Protein AF-A0A5N6MZT1-F1 (afdb_monomer)

Nearest PDB structures (foldseek):
  3zs3-assembly1_A  TM=9.638E-01  e=5.849E-13  Malus domestica
  2ahn-assembly1_A  TM=9.649E-01  e=7.660E-13  Prunus avium
  1zs3-assembly1_H  TM=3.643E-01  e=4.498E+00  Lactococcus lactis
  8oud-assembly1_C  TM=2.237E-01  e=3.826E+00  Homo sapiens
  8qrp-assembly1_B  TM=1.470E-01  e=4.748E+00  Homo sapiens

pLDDT: mean 81.67, std 19.43, range [22.7, 96.94]

InterPro domains:
  IPR001938 Thaumatin family [PF00314] (148-289)
  IPR001938 Thaumatin family [PR00347] (172-188)
  IPR001938 Thaumatin family [PR00347] (280-289)
  IPR001938 Thaumatin family [PS51367] (136-289)
  IPR001938 Thaumatin family [SM00205] (111-290)
  IPR008564 Golgi apparatus membrane protein TVP23-like [PTHR13019] (9-160)
  IPR037176 Osmotin/thaumatin-like superfamily [G3DSA:2.60.110.10] (128-289)
  IPR037176 Osmotin/thaumatin-like superfamily [SSF49870] (138-290)

Mean predicted aligned error: 12.74 Å

Organism: NCBI:txid192012

Foldseek 3Di:
DDPPDPPQAADDDVVLLVVLLVLLCVLVVLLVVCVVPPPDLVVSQVVSLVSLVVSLCCLQPPLCCQLQQKHWDWDQDPVRDTDIDIGGDDPVVNVSHDPVSNVSSLVSLVVSLVVLVVQLVVCVVVVPVSSNVSSVSSNVSSVVSVVNSVVNVCVNQDPPDWDWDWDDDQKIKIFIACQRWYQFWKKKAWDPWDDQRDIHTQLFDCQVVAPPQQFDDDPRGGRTGGFPCRRVVDCQSQCDDVSVDLVNNDDDPQLVSVCVRGVQHHSHDNPDDSTMDITGQTKMWMWTNPDPPDTPIDTGHPVVVVVVVVVVVVVVVVVVVVPPDDDDDDD

Radius of gyration: 24.78 Å; Cα contacts (8 Å, |Δi|>4): 507; chains: 1; bounding box: 63×48×67 Å

Structure (mmCIF, N/CA/C/O backbone):
data_AF-A0A5N6MZT1-F1
#
_entry.id   AF-A0A5N6MZT1-F1
#
loop_
_atom_site.group_PDB
_atom_site.id
_atom_site.type_symbol
_atom_site.label_atom_id
_atom_site.label_alt_id
_atom_site.label_comp_id
_atom_site.label_asym_id
_atom_site.label_entity_id
_atom_site.label_seq_id
_atom_site.pdbx_PDB_ins_code
_atom_site.Cartn_x
_atom_site.Cartn_y
_atom_site.Cartn_z
_atom_site.occupancy
_atom_site.B_iso_or_equiv
_atom_site.auth_seq_id
_atom_site.auth_comp_id
_atom_site.auth_asym_id
_atom_site.auth_atom_id
_atom_site.pdbx_PDB_model_num
ATOM 1 N N . MET A 1 1 ? 27.353 -21.883 -6.205 1.00 33.59 1 MET A N 1
ATOM 2 C CA . MET A 1 1 ? 26.658 -21.405 -4.996 1.00 33.59 1 MET A CA 1
ATOM 3 C C . MET A 1 1 ? 25.262 -21.059 -5.451 1.00 33.59 1 MET A C 1
ATOM 5 O O . MET A 1 1 ? 25.086 -20.042 -6.106 1.00 33.59 1 MET A O 1
ATOM 9 N N . ASP A 1 2 ? 24.332 -21.983 -5.244 1.00 30.28 2 ASP A N 1
ATOM 10 C CA . ASP A 1 2 ? 22.932 -21.812 -5.617 1.00 30.28 2 ASP A CA 1
ATOM 11 C C . ASP A 1 2 ? 22.321 -20.706 -4.750 1.00 30.28 2 ASP A C 1
ATOM 13 O O . ASP A 1 2 ? 22.125 -20.888 -3.552 1.00 30.28 2 ASP A O 1
ATOM 17 N N . LEU A 1 3 ? 22.061 -19.543 -5.349 1.00 37.66 3 LEU A N 1
ATOM 18 C CA . LEU A 1 3 ? 21.332 -18.427 -4.735 1.00 37.66 3 LEU A CA 1
ATOM 19 C C . LEU A 1 3 ? 19.835 -18.538 -5.056 1.00 37.66 3 LEU A C 1
ATOM 21 O O . LEU A 1 3 ? 19.206 -17.569 -5.465 1.00 37.66 3 LEU A O 1
ATOM 25 N N . ASN A 1 4 ? 19.257 -19.729 -4.890 1.00 35.66 4 ASN A N 1
ATOM 26 C CA . ASN A 1 4 ? 17.806 -19.828 -4.777 1.00 35.66 4 ASN A CA 1
ATOM 27 C C . ASN A 1 4 ? 17.450 -19.444 -3.335 1.00 35.66 4 ASN A C 1
ATOM 29 O O . ASN A 1 4 ? 17.854 -20.169 -2.419 1.00 35.66 4 ASN A O 1
ATOM 33 N N . PRO A 1 5 ? 16.737 -18.327 -3.090 1.00 36.31 5 PRO A N 1
ATOM 34 C CA . PRO A 1 5 ? 16.224 -18.053 -1.759 1.00 36.31 5 PRO A CA 1
ATOM 35 C C . PRO A 1 5 ? 15.311 -19.221 -1.346 1.00 36.31 5 PRO A C 1
ATOM 37 O O . PRO A 1 5 ? 14.533 -19.712 -2.172 1.00 36.31 5 PRO A O 1
ATOM 40 N N . PRO A 1 6 ? 15.416 -19.722 -0.103 1.00 36.59 6 PRO A N 1
ATOM 41 C CA . PRO A 1 6 ? 14.531 -20.774 0.377 1.00 36.59 6 PRO A CA 1
ATOM 42 C C . PRO A 1 6 ? 13.066 -20.314 0.262 1.00 36.59 6 PRO A C 1
ATOM 44 O O . PRO A 1 6 ? 12.806 -19.111 0.356 1.00 36.59 6 PRO A O 1
ATOM 47 N N . PRO A 1 7 ? 12.102 -21.236 0.060 1.00 46.47 7 PRO A N 1
ATOM 48 C CA . PRO A 1 7 ? 10.683 -20.893 0.045 1.00 46.47 7 PRO A CA 1
ATOM 49 C C . PRO A 1 7 ? 10.357 -20.125 1.327 1.00 46.47 7 PRO A C 1
ATOM 51 O O . PRO A 1 7 ? 10.503 -20.665 2.421 1.00 46.47 7 PRO A O 1
ATOM 54 N N . GLY A 1 8 ? 10.009 -18.844 1.172 1.00 51.16 8 GLY A N 1
ATOM 55 C CA . GLY A 1 8 ? 9.898 -17.901 2.278 1.00 51.16 8 GLY A CA 1
ATOM 56 C C . GLY A 1 8 ? 8.952 -18.422 3.351 1.00 51.16 8 GLY A C 1
ATOM 57 O O . GLY A 1 8 ? 7.757 -18.599 3.103 1.00 51.16 8 GLY A O 1
ATOM 58 N N . GLU A 1 9 ? 9.485 -18.684 4.543 1.00 52.78 9 GLU A N 1
ATOM 59 C CA . GLU A 1 9 ? 8.661 -18.922 5.720 1.00 52.78 9 GLU A CA 1
ATOM 60 C C . GLU A 1 9 ? 7.783 -17.687 5.950 1.00 52.78 9 GLU A C 1
ATOM 62 O O . GLU A 1 9 ? 8.272 -16.560 6.015 1.00 52.78 9 GLU A O 1
ATOM 67 N N . ASN A 1 10 ? 6.467 -17.894 6.037 1.00 62.41 10 ASN A N 1
ATOM 68 C CA . ASN A 1 10 ? 5.534 -16.821 6.363 1.00 62.41 10 ASN A CA 1
ATOM 69 C C . ASN A 1 10 ? 5.845 -16.330 7.783 1.00 62.41 10 ASN A C 1
ATOM 71 O O . ASN A 1 10 ? 5.639 -17.077 8.743 1.00 62.41 10 ASN A O 1
ATOM 75 N N . TYR A 1 11 ? 6.305 -15.087 7.930 1.00 66.56 11 TYR A N 1
ATOM 76 C CA . TYR A 1 11 ? 6.553 -14.495 9.245 1.00 66.56 11 TYR A CA 1
ATOM 77 C C . TYR A 1 11 ? 5.222 -14.342 9.992 1.00 66.56 11 TYR A C 1
ATOM 79 O O . TYR A 1 11 ? 4.360 -13.560 9.586 1.00 66.56 11 TYR A O 1
ATOM 87 N N . ALA A 1 12 ? 5.039 -15.118 11.062 1.00 80.00 12 ALA A N 1
ATOM 88 C CA . ALA A 1 12 ? 3.857 -15.063 11.916 1.00 80.00 12 ALA A CA 1
ATOM 89 C C . ALA A 1 12 ? 4.143 -14.243 13.179 1.00 80.00 12 ALA A C 1
ATOM 91 O O . ALA A 1 12 ? 5.158 -14.451 13.845 1.00 80.00 12 ALA A O 1
ATOM 92 N N . ASN A 1 13 ? 3.214 -13.361 13.550 1.00 85.12 13 ASN A N 1
ATOM 93 C CA . ASN A 1 13 ? 3.359 -12.438 14.677 1.00 85.12 13 ASN A CA 1
ATOM 94 C C . ASN A 1 13 ? 2.296 -12.689 15.766 1.00 85.12 13 ASN A C 1
ATOM 96 O O . ASN A 1 13 ? 1.454 -11.825 16.034 1.00 85.12 13 ASN A O 1
ATOM 100 N N . PRO A 1 14 ? 2.317 -13.852 16.451 1.00 89.88 14 PRO A N 1
ATOM 101 C CA . PRO A 1 14 ? 1.260 -14.242 17.387 1.00 89.88 14 PRO A CA 1
ATOM 102 C C . PRO A 1 14 ? 1.131 -13.292 18.585 1.00 89.88 14 PRO A C 1
ATOM 104 O O . PRO A 1 14 ? 0.021 -13.056 19.059 1.00 89.88 14 PRO A O 1
ATOM 107 N N . ARG A 1 15 ? 2.245 -12.705 19.049 1.00 89.44 15 ARG A N 1
ATOM 108 C CA . ARG A 1 15 ? 2.247 -11.719 20.144 1.00 89.44 15 ARG A CA 1
ATOM 109 C C . ARG A 1 15 ? 1.460 -10.467 19.761 1.00 89.44 15 ARG A C 1
ATOM 111 O O . ARG A 1 15 ? 0.597 -10.024 20.510 1.00 89.44 15 ARG A O 1
ATOM 118 N N . ILE A 1 16 ? 1.706 -9.942 18.562 1.00 91.62 16 ILE A N 1
ATOM 119 C CA . ILE A 1 16 ? 1.027 -8.742 18.067 1.00 91.62 16 ILE A CA 1
ATOM 120 C C . ILE A 1 16 ? -0.450 -9.029 17.798 1.00 91.62 16 ILE A C 1
ATOM 122 O O . ILE A 1 16 ? -1.293 -8.217 18.168 1.00 91.62 16 ILE A O 1
ATOM 126 N N . CYS A 1 17 ? -0.783 -10.196 17.238 1.00 91.69 17 CYS A N 1
ATOM 127 C CA . CYS A 1 17 ? -2.172 -10.636 17.087 1.00 91.69 17 CYS A CA 1
ATOM 128 C C . CYS A 1 17 ? -2.908 -10.680 18.435 1.00 91.69 17 CYS A C 1
ATOM 130 O O . CYS A 1 17 ? -4.037 -10.199 18.535 1.00 91.69 17 CYS A O 1
ATOM 132 N N . PHE A 1 18 ? -2.266 -11.210 19.480 1.00 93.44 18 PHE A N 1
ATOM 133 C CA . PHE A 1 18 ? -2.840 -11.248 20.823 1.00 93.44 18 PHE A CA 1
ATOM 134 C C . PHE A 1 18 ? -3.110 -9.841 21.368 1.00 93.44 18 PHE A C 1
ATOM 136 O O . PHE A 1 18 ? -4.245 -9.549 21.742 1.00 93.44 18 PHE A O 1
ATOM 143 N N . PHE A 1 19 ? -2.116 -8.947 21.353 1.00 92.38 19 PHE A N 1
ATOM 144 C CA . PHE A 1 19 ? -2.294 -7.575 21.839 1.00 92.38 19 PHE A CA 1
ATOM 145 C C . PHE A 1 19 ? -3.328 -6.792 21.021 1.00 92.38 19 PHE A C 1
ATOM 147 O O . PHE A 1 19 ? -4.151 -6.083 21.596 1.00 92.38 19 PHE A O 1
ATOM 154 N N . HIS A 1 20 ? -3.355 -6.978 19.698 1.00 94.19 20 HIS A N 1
ATOM 155 C CA . HIS A 1 20 ? -4.339 -6.359 18.810 1.00 94.19 20 HIS A CA 1
ATOM 156 C C . HIS A 1 20 ? -5.784 -6.685 19.215 1.00 94.19 20 HIS A C 1
ATOM 158 O O . HIS A 1 20 ? -6.651 -5.812 19.199 1.00 94.19 20 HIS A O 1
ATOM 164 N N . VAL A 1 21 ? -6.045 -7.937 19.597 1.00 96.19 21 VAL A N 1
ATOM 165 C CA . VAL A 1 21 ? -7.362 -8.365 20.084 1.00 96.19 21 VAL A CA 1
ATOM 166 C C . VAL A 1 21 ? -7.583 -7.919 21.530 1.00 96.19 21 VAL A C 1
ATOM 168 O O . VAL A 1 21 ? -8.681 -7.475 21.864 1.00 96.19 21 VAL A O 1
ATOM 171 N N . LEU A 1 22 ? -6.553 -7.990 22.379 1.00 95.38 22 LEU A N 1
ATOM 172 C CA . LEU A 1 22 ? -6.631 -7.650 23.800 1.00 95.38 22 LEU A CA 1
ATOM 173 C C . LEU A 1 22 ? -7.062 -6.200 24.030 1.00 95.38 22 LEU A C 1
ATOM 175 O O . LEU A 1 22 ? -7.962 -5.970 24.831 1.00 95.38 22 LEU A O 1
ATOM 179 N N . PHE A 1 23 ? -6.469 -5.227 23.331 1.00 93.69 23 PHE A N 1
ATOM 180 C CA . PHE A 1 23 ? -6.819 -3.813 23.525 1.00 93.69 23 PHE A CA 1
ATOM 181 C C . PHE A 1 23 ? -8.284 -3.524 23.167 1.00 93.69 23 PHE A C 1
ATOM 183 O O . PHE A 1 23 ? -8.981 -2.815 23.895 1.00 93.69 23 PHE A O 1
ATOM 190 N N . LYS A 1 24 ? -8.796 -4.161 22.109 1.00 94.81 24 LYS A N 1
ATOM 191 C CA . LYS A 1 24 ? -10.201 -4.050 21.682 1.00 94.81 24 LYS A CA 1
ATOM 192 C C . LYS A 1 24 ? -11.148 -4.720 22.659 1.00 94.81 24 LYS A C 1
ATOM 194 O O . LYS A 1 24 ? -12.146 -4.129 23.069 1.00 94.81 24 LYS A O 1
ATOM 199 N N . ALA A 1 25 ? -10.825 -5.955 23.035 1.00 95.31 25 ALA A N 1
ATOM 200 C CA . ALA A 1 25 ? -11.593 -6.713 24.006 1.00 95.31 25 ALA A CA 1
ATOM 201 C C . ALA A 1 25 ? -11.617 -5.996 25.361 1.00 95.31 25 ALA A C 1
ATOM 203 O O . ALA A 1 25 ? -12.666 -5.950 25.987 1.00 95.31 25 ALA A O 1
ATOM 204 N N . GLY A 1 26 ? -10.507 -5.381 25.777 1.00 95.31 26 GLY A N 1
ATOM 205 C CA . GLY A 1 26 ? -10.398 -4.609 27.013 1.00 95.31 26 GLY A CA 1
ATOM 206 C C . GLY A 1 26 ? -11.325 -3.395 27.040 1.00 95.31 26 GLY A C 1
ATOM 207 O O . GLY A 1 26 ? -12.075 -3.231 28.000 1.00 95.31 26 GLY A O 1
ATOM 208 N N . ALA A 1 27 ? -11.344 -2.588 25.973 1.00 95.25 27 ALA A N 1
ATOM 209 C CA . ALA A 1 27 ? -12.253 -1.443 25.869 1.00 95.25 27 ALA A CA 1
ATOM 210 C C . ALA A 1 27 ? -13.733 -1.872 25.900 1.00 95.25 27 ALA A C 1
ATOM 212 O O . ALA A 1 27 ? -14.536 -1.296 26.637 1.00 95.25 27 ALA A O 1
ATOM 213 N N . LEU A 1 28 ? -14.089 -2.923 25.152 1.00 95.19 28 LEU A N 1
ATOM 214 C CA . LEU A 1 28 ? -15.454 -3.460 25.114 1.00 95.19 28 LEU A CA 1
ATOM 215 C C . LEU A 1 28 ? -15.871 -4.086 26.450 1.00 95.19 28 LEU A C 1
ATOM 217 O O . LEU A 1 28 ? -16.968 -3.826 26.940 1.00 95.19 28 LEU A O 1
ATOM 221 N N . ALA A 1 29 ? -15.000 -4.894 27.053 1.00 94.62 29 ALA A N 1
ATOM 222 C CA . ALA A 1 29 ? -15.258 -5.536 28.334 1.00 94.62 29 ALA A CA 1
ATOM 223 C C . ALA A 1 29 ? -15.429 -4.495 29.440 1.00 94.62 29 ALA A C 1
ATOM 225 O O . ALA A 1 29 ? -16.366 -4.607 30.224 1.00 94.62 29 ALA A O 1
ATOM 226 N N . PHE A 1 30 ? -14.590 -3.455 29.474 1.00 94.75 30 PHE A N 1
ATOM 227 C CA . PHE A 1 30 ? -14.749 -2.368 30.432 1.00 94.75 30 PHE A CA 1
ATOM 228 C C . PHE A 1 30 ? -16.088 -1.647 30.245 1.00 94.75 30 PHE A C 1
ATOM 230 O O . PHE A 1 30 ? -16.806 -1.453 31.222 1.00 94.75 30 PHE A O 1
ATOM 237 N N . TYR A 1 31 ? -16.482 -1.319 29.012 1.00 93.06 31 TYR A N 1
ATOM 238 C CA . TYR A 1 31 ? -17.777 -0.686 28.740 1.00 93.06 31 TYR A CA 1
ATOM 239 C C . TYR A 1 31 ? -18.965 -1.541 29.222 1.00 93.06 31 TYR A C 1
ATOM 241 O O . TYR A 1 31 ? -19.870 -1.033 29.878 1.00 93.06 31 TYR A O 1
ATOM 249 N N . ILE A 1 32 ? -18.938 -2.854 28.967 1.00 92.00 32 ILE A N 1
ATOM 250 C CA . ILE A 1 32 ? -20.015 -3.778 29.360 1.00 92.00 32 ILE A CA 1
ATOM 251 C C . ILE A 1 32 ? -20.044 -4.002 30.876 1.00 92.00 32 ILE A C 1
ATOM 253 O O . ILE A 1 32 ? -21.106 -3.944 31.492 1.00 92.00 32 ILE A O 1
ATOM 257 N N . LEU A 1 33 ? -18.889 -4.283 31.485 1.00 91.31 33 LEU A N 1
ATOM 258 C CA . LEU A 1 33 ? -18.795 -4.586 32.913 1.00 91.31 33 LEU A CA 1
ATOM 259 C C . LEU A 1 33 ? -19.032 -3.340 33.759 1.00 91.31 33 LEU A C 1
ATOM 261 O O . LEU A 1 33 ? -19.627 -3.434 34.828 1.00 91.31 33 LEU A O 1
ATOM 265 N N . SER A 1 34 ? -18.610 -2.166 33.293 1.00 87.00 34 SER A N 1
ATOM 266 C CA . SER A 1 34 ? -18.782 -0.938 34.064 1.00 87.00 34 SER A CA 1
ATOM 267 C C . SER A 1 34 ? -20.249 -0.566 34.266 1.00 87.00 34 SER A C 1
ATOM 269 O O . SER A 1 34 ? -20.586 -0.080 35.341 1.00 87.00 34 SER A O 1
ATOM 271 N N . ALA A 1 35 ? -21.131 -0.933 33.330 1.00 76.56 35 ALA A N 1
ATOM 272 C CA . ALA A 1 35 ? -22.580 -0.813 33.489 1.00 76.56 35 ALA A CA 1
ATOM 273 C C . ALA A 1 35 ? -23.166 -1.667 34.637 1.00 76.56 35 ALA A C 1
ATOM 275 O O . ALA A 1 35 ? -24.319 -1.4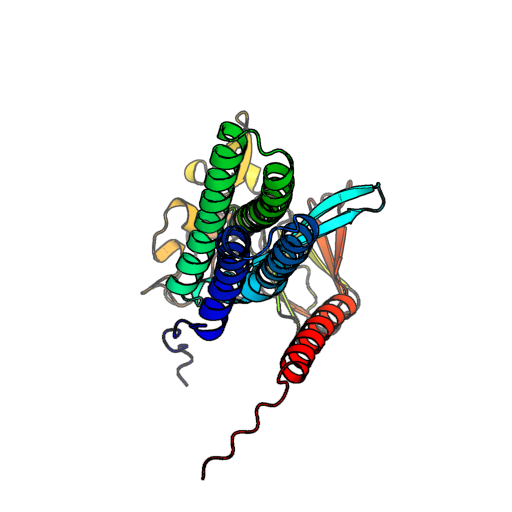66 35.009 1.00 76.56 35 ALA A O 1
ATOM 276 N N . LEU A 1 36 ? -22.406 -2.627 35.183 1.00 81.25 36 LEU A N 1
ATOM 277 C CA . LEU A 1 36 ? -22.817 -3.477 36.308 1.00 81.25 36 LEU A CA 1
ATOM 278 C C . LEU A 1 36 ? -22.245 -3.025 37.659 1.00 81.25 36 LEU A C 1
ATOM 280 O O . LEU A 1 36 ? -22.806 -3.382 38.692 1.00 81.25 36 LEU A O 1
ATOM 284 N N . PHE A 1 37 ? -21.123 -2.296 37.665 1.00 85.00 37 PHE A N 1
ATOM 285 C CA . PHE A 1 37 ? -20.344 -2.026 38.884 1.00 85.00 37 PHE A CA 1
ATOM 286 C C . PHE A 1 37 ? -20.150 -0.541 39.206 1.00 85.00 37 PHE A C 1
ATOM 288 O O . PHE A 1 37 ? -19.832 -0.219 40.350 1.00 85.00 37 PHE A O 1
ATOM 295 N N . PHE A 1 38 ? -20.300 0.360 38.232 1.00 82.38 38 PHE A N 1
ATOM 296 C CA . PHE A 1 38 ? -20.071 1.790 38.425 1.00 82.38 38 PHE A CA 1
ATOM 297 C C . PHE A 1 38 ? -21.321 2.595 38.070 1.00 82.38 38 PHE A C 1
ATOM 299 O O . PHE A 1 38 ? -21.789 2.558 36.938 1.00 82.38 38 PHE A O 1
ATOM 306 N N . ASP A 1 39 ? -21.798 3.408 39.013 1.00 79.06 39 ASP A N 1
ATOM 307 C CA . ASP A 1 39 ? -22.915 4.337 38.777 1.00 79.06 39 ASP A CA 1
ATOM 308 C C . ASP A 1 39 ? -22.446 5.686 38.195 1.00 79.06 39 ASP A C 1
ATOM 310 O O . ASP A 1 39 ? -23.231 6.482 37.677 1.00 79.06 39 ASP A O 1
ATOM 314 N N . SER A 1 40 ? -21.140 5.960 38.266 1.00 89.19 40 SER A N 1
ATOM 315 C CA . SER A 1 40 ? -20.545 7.226 37.834 1.00 89.19 40 SER A CA 1
ATOM 316 C C . SER A 1 40 ? -20.263 7.238 36.332 1.00 89.19 40 SER A C 1
ATOM 318 O O . SER A 1 40 ? -19.206 6.780 35.890 1.00 89.19 40 SER A O 1
ATOM 320 N N . PHE A 1 41 ? -21.149 7.869 35.555 1.00 88.81 41 PHE A N 1
ATOM 321 C CA . PHE A 1 41 ? -20.983 8.049 34.104 1.00 88.81 41 PHE A CA 1
ATOM 322 C C . PHE A 1 41 ? -19.615 8.632 33.713 1.00 88.81 41 PHE A C 1
ATOM 324 O O . PHE A 1 41 ? -19.003 8.178 32.751 1.00 88.81 41 PHE A O 1
ATOM 331 N N . VAL A 1 42 ? -19.093 9.592 34.485 1.00 90.69 42 VAL A N 1
ATOM 332 C CA . VAL A 1 42 ? -17.795 10.230 34.202 1.00 90.69 42 VAL A CA 1
ATOM 333 C C . VAL A 1 42 ? -16.651 9.210 34.179 1.00 90.69 42 VAL A C 1
ATOM 335 O O . VAL A 1 42 ? -15.789 9.282 33.307 1.00 90.69 42 VAL A O 1
ATOM 338 N N . ILE A 1 43 ? -16.658 8.229 35.088 1.00 90.56 43 ILE A N 1
ATOM 339 C CA . ILE A 1 43 ? -15.625 7.183 35.142 1.00 90.56 43 ILE A CA 1
ATOM 340 C C . ILE A 1 43 ? -15.750 6.268 33.921 1.00 90.56 43 ILE A C 1
ATOM 342 O O . ILE A 1 43 ? -14.747 5.982 33.266 1.00 90.56 43 ILE A O 1
ATOM 346 N N . ILE A 1 44 ? -16.980 5.864 33.584 1.00 91.69 44 ILE A N 1
ATOM 347 C CA . ILE A 1 44 ? -17.266 5.035 32.406 1.00 91.69 44 ILE A CA 1
ATOM 348 C C . ILE A 1 44 ? -16.765 5.737 31.143 1.00 91.69 44 ILE A C 1
ATOM 350 O O . ILE A 1 44 ? -16.035 5.137 30.354 1.00 91.69 44 ILE A O 1
ATOM 354 N N . PHE A 1 45 ? -17.107 7.016 30.977 1.00 92.56 45 PHE A N 1
ATOM 355 C CA . PHE A 1 45 ? -16.703 7.824 29.834 1.00 92.56 45 PHE A CA 1
ATOM 356 C C . PHE A 1 45 ? -15.179 7.940 29.728 1.00 92.56 45 PHE A C 1
ATOM 358 O O . PHE A 1 45 ? -14.609 7.539 28.713 1.00 92.56 45 PHE A O 1
ATOM 365 N N . VAL A 1 46 ? -14.508 8.432 30.775 1.00 93.88 46 VAL A N 1
ATOM 366 C CA . VAL A 1 46 ? -13.061 8.693 30.743 1.00 93.88 46 VAL A CA 1
ATOM 367 C C . VAL A 1 46 ? -12.279 7.412 30.464 1.00 93.88 46 VAL A C 1
ATOM 369 O O . VAL A 1 46 ? -11.443 7.389 29.564 1.00 93.88 46 VAL A O 1
ATOM 372 N N . VAL A 1 47 ? -12.565 6.328 31.187 1.00 94.56 47 VAL A N 1
ATOM 373 C CA . VAL A 1 47 ? -11.787 5.091 31.053 1.00 94.56 47 VAL A CA 1
ATOM 374 C C . VAL A 1 47 ? -12.070 4.394 29.719 1.00 94.56 47 VAL A C 1
ATOM 376 O O . VAL A 1 47 ? -11.128 3.958 29.059 1.00 94.56 47 VAL A O 1
ATOM 379 N N . THR A 1 48 ? -13.326 4.347 29.259 1.00 95.25 48 THR A N 1
ATOM 380 C CA . THR A 1 48 ? -13.658 3.729 27.958 1.00 95.25 48 THR A CA 1
ATOM 381 C C . THR A 1 48 ? -13.012 4.484 26.797 1.00 95.25 48 THR A C 1
ATOM 383 O O . THR A 1 48 ? -12.463 3.862 25.883 1.00 95.25 48 THR A O 1
ATOM 386 N N . VAL A 1 49 ? -13.034 5.821 26.832 1.00 94.94 49 VAL A N 1
ATOM 387 C CA . VAL A 1 49 ? -12.402 6.653 25.799 1.00 94.94 49 VAL A CA 1
ATOM 388 C C . VAL A 1 49 ? -10.884 6.495 25.825 1.00 94.94 49 VAL A C 1
ATOM 390 O O . VAL A 1 49 ? -10.286 6.346 24.763 1.00 94.94 49 VAL A O 1
ATOM 393 N N . LEU A 1 50 ? -10.257 6.457 27.005 1.00 96.00 50 LEU A N 1
ATOM 394 C CA . LEU A 1 50 ? -8.814 6.226 27.126 1.00 96.00 50 LEU A CA 1
ATOM 395 C C . LEU A 1 50 ? -8.404 4.856 26.572 1.00 96.00 50 LEU A C 1
ATOM 397 O O . LEU A 1 50 ? -7.477 4.781 25.769 1.00 96.00 50 LEU A O 1
ATOM 401 N N . LEU A 1 51 ? -9.117 3.784 26.930 1.00 96.94 51 LEU A N 1
ATOM 402 C CA . LEU A 1 51 ? -8.854 2.444 26.393 1.00 96.94 51 LEU A CA 1
ATOM 403 C C . LEU A 1 51 ? -9.043 2.393 24.870 1.00 96.94 51 LEU A C 1
ATOM 405 O O . LEU A 1 51 ? -8.239 1.785 24.166 1.00 96.94 51 LEU A O 1
ATOM 409 N N . SER A 1 52 ? -10.061 3.081 24.348 1.00 95.94 52 SER A N 1
ATOM 410 C CA . SER A 1 52 ? -10.311 3.163 22.903 1.00 95.94 52 SER A CA 1
ATOM 411 C C . SER A 1 52 ? -9.260 3.999 22.168 1.00 95.94 52 SER A C 1
ATOM 413 O O . SER A 1 52 ? -8.912 3.686 21.032 1.00 95.94 52 SER A O 1
ATOM 415 N N . ALA A 1 53 ? -8.721 5.044 22.799 1.00 94.88 53 ALA A N 1
ATOM 416 C CA . ALA A 1 53 ? -7.625 5.839 22.251 1.00 94.88 53 ALA A CA 1
ATOM 417 C C . ALA A 1 53 ? -6.309 5.044 22.212 1.00 94.88 53 ALA A C 1
ATOM 419 O O . ALA A 1 53 ? -5.575 5.125 21.226 1.00 94.88 53 ALA A O 1
ATOM 420 N N . LEU A 1 54 ? -6.036 4.235 23.242 1.00 95.12 54 LEU A N 1
ATOM 421 C CA . LEU A 1 54 ? -4.905 3.303 23.255 1.00 95.12 54 LEU A CA 1
ATOM 422 C C . LEU A 1 54 ? -5.043 2.242 22.158 1.00 95.12 54 LEU A C 1
ATOM 424 O O . LEU A 1 54 ? -4.098 2.038 21.398 1.00 95.12 54 LEU A O 1
ATOM 428 N N . ASP A 1 55 ? -6.224 1.630 22.012 1.00 95.94 55 ASP A N 1
ATOM 429 C CA . ASP A 1 55 ? -6.506 0.719 20.895 1.00 95.94 55 ASP A CA 1
ATOM 430 C C . ASP A 1 55 ? -6.273 1.408 19.544 1.00 95.94 55 ASP A C 1
ATOM 432 O O . ASP A 1 55 ? -5.554 0.891 18.688 1.00 95.94 55 ASP A O 1
ATOM 436 N N . PHE A 1 56 ? -6.826 2.610 19.366 1.00 95.19 56 PHE A N 1
ATOM 437 C CA . PHE A 1 56 ? -6.644 3.389 18.147 1.00 95.19 56 PHE A CA 1
ATOM 438 C C . PHE A 1 56 ? -5.161 3.597 17.823 1.00 95.19 56 PHE A C 1
ATOM 440 O O . PHE A 1 56 ? -4.749 3.383 16.678 1.00 95.19 56 PHE A O 1
ATOM 447 N N 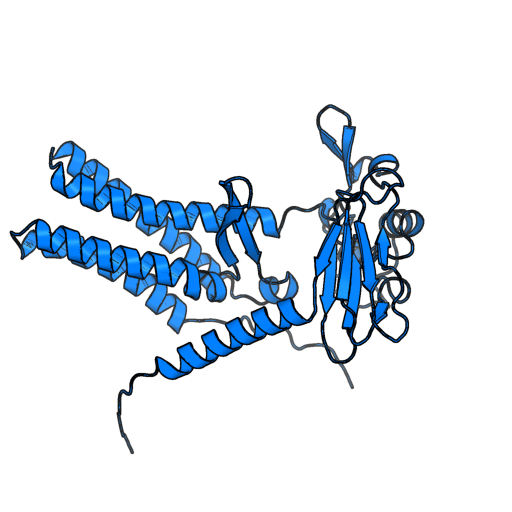. TRP A 1 57 ? -4.362 3.971 18.825 1.00 94.06 57 TRP A N 1
ATOM 448 C CA . TRP A 1 57 ? -2.930 4.205 18.674 1.00 94.06 57 TRP A CA 1
ATOM 449 C C . TRP A 1 57 ? -2.166 2.924 18.329 1.00 94.06 57 TRP A C 1
ATOM 451 O O . TRP A 1 57 ? -1.373 2.937 17.386 1.00 94.06 57 TRP A O 1
ATOM 461 N N . VAL A 1 58 ? -2.427 1.817 19.031 1.00 92.81 58 VAL A N 1
ATOM 462 C CA . VAL A 1 58 ? -1.753 0.526 18.804 1.00 92.81 58 VAL A CA 1
ATOM 463 C C . VAL A 1 58 ? -2.063 0.003 17.406 1.00 92.81 58 VAL A C 1
ATOM 465 O O . VAL A 1 58 ? -1.164 -0.422 16.683 1.00 92.81 58 VAL A O 1
ATOM 468 N N . VAL A 1 59 ? -3.322 0.085 16.976 1.00 95.12 59 VAL A N 1
ATOM 469 C CA . VAL A 1 59 ? -3.730 -0.321 15.628 1.00 95.12 59 VAL A CA 1
ATOM 470 C C . VAL A 1 59 ? -3.012 0.514 14.571 1.00 95.12 59 VAL A C 1
ATOM 472 O O . VAL A 1 59 ? -2.473 -0.047 13.618 1.00 95.12 59 VAL A O 1
ATOM 475 N N . LYS A 1 60 ? -3.000 1.842 14.735 1.00 91.44 60 LYS A N 1
ATOM 476 C CA . LYS A 1 60 ? -2.422 2.771 13.760 1.00 91.44 60 LYS A CA 1
ATOM 477 C C . LYS A 1 60 ? -0.897 2.656 13.666 1.00 91.44 60 LYS A C 1
ATOM 479 O O . LYS A 1 60 ? -0.360 2.741 12.564 1.00 91.44 60 LYS A O 1
ATOM 484 N N . ASN A 1 61 ? -0.207 2.476 14.793 1.00 89.62 61 ASN A N 1
ATOM 485 C CA . ASN A 1 61 ? 1.254 2.578 14.855 1.00 89.62 61 ASN A CA 1
ATOM 486 C C . ASN A 1 61 ? 1.984 1.235 14.925 1.00 89.62 61 ASN A C 1
ATOM 488 O O . ASN A 1 61 ? 3.108 1.161 14.439 1.00 89.62 61 ASN A O 1
ATOM 492 N N . VAL A 1 62 ? 1.357 0.191 15.475 1.00 90.19 62 VAL A N 1
ATOM 493 C CA . VAL A 1 62 ? 1.998 -1.111 15.716 1.00 90.19 62 VAL A CA 1
ATOM 494 C C . VAL A 1 62 ? 1.349 -2.196 14.862 1.00 90.19 62 VAL A C 1
ATOM 496 O O . VAL A 1 62 ? 1.965 -2.705 13.926 1.00 90.19 62 VAL A O 1
ATOM 499 N N . SER A 1 63 ? 0.080 -2.533 15.125 1.00 92.75 63 SER A N 1
ATOM 500 C CA . SER A 1 63 ? -0.570 -3.673 14.463 1.00 92.75 63 SER A CA 1
ATOM 501 C C . SER A 1 63 ? -0.695 -3.484 12.952 1.00 92.75 63 SER A C 1
ATOM 503 O O . SER A 1 63 ? -0.504 -4.443 12.214 1.00 92.75 63 SER A O 1
ATOM 505 N N . GLY A 1 64 ? -0.987 -2.266 12.482 1.00 91.12 64 GLY A N 1
ATOM 506 C CA . GLY A 1 64 ? -1.076 -1.962 11.052 1.00 91.12 64 GLY A CA 1
ATOM 507 C C . GLY A 1 64 ? 0.231 -2.230 10.308 1.00 91.12 64 GLY A C 1
ATOM 508 O O . GLY A 1 64 ? 0.228 -2.875 9.261 1.00 91.12 64 GLY A O 1
ATOM 509 N N . ARG A 1 65 ? 1.363 -1.819 10.889 1.00 89.50 65 ARG A N 1
ATOM 510 C CA . ARG A 1 65 ? 2.683 -2.017 10.279 1.00 89.50 65 ARG A CA 1
ATOM 511 C C . ARG A 1 65 ? 3.083 -3.488 10.252 1.00 89.50 65 ARG A C 1
ATOM 513 O O . ARG A 1 65 ? 3.573 -3.961 9.239 1.00 89.50 65 ARG A O 1
ATOM 520 N N . ILE A 1 66 ? 2.848 -4.214 11.345 1.00 87.25 66 ILE A N 1
ATOM 521 C CA . ILE A 1 66 ? 3.368 -5.580 11.499 1.00 87.25 66 ILE A CA 1
ATOM 522 C C . ILE A 1 66 ? 2.443 -6.634 10.876 1.00 87.25 66 ILE A C 1
ATOM 524 O O . ILE A 1 66 ? 2.922 -7.580 10.259 1.00 87.25 66 ILE A O 1
ATOM 528 N N . LEU A 1 67 ? 1.120 -6.505 11.036 1.00 89.00 67 LEU A N 1
ATOM 529 C CA . LEU A 1 67 ? 0.172 -7.543 10.601 1.00 89.00 67 LEU A CA 1
ATOM 530 C C . LEU A 1 67 ? -0.255 -7.393 9.138 1.00 89.00 67 LEU A C 1
ATOM 532 O O . LEU A 1 67 ? -0.640 -8.380 8.510 1.00 89.00 67 LEU A O 1
ATOM 536 N N . VAL A 1 68 ? -0.241 -6.164 8.610 1.00 89.94 68 VAL A N 1
ATOM 537 C CA . VAL A 1 68 ? -0.672 -5.878 7.233 1.00 89.94 68 VAL A CA 1
ATOM 538 C C . VAL A 1 68 ? 0.305 -5.024 6.430 1.00 89.94 68 VAL A C 1
ATOM 540 O O . VAL A 1 68 ? 0.035 -4.793 5.256 1.00 89.94 68 VAL A O 1
ATOM 543 N N . GLY A 1 69 ? 1.422 -4.572 7.008 1.00 86.88 69 GLY A N 1
ATOM 544 C CA . GLY A 1 69 ? 2.410 -3.782 6.270 1.00 86.88 69 GLY A CA 1
ATOM 545 C C . GLY A 1 69 ? 1.887 -2.418 5.824 1.00 86.88 69 GLY A C 1
ATOM 546 O O . GLY A 1 69 ? 2.353 -1.896 4.819 1.00 86.88 69 GLY A O 1
ATOM 547 N N . LEU A 1 70 ? 0.888 -1.857 6.512 1.00 89.31 70 LEU A N 1
ATOM 548 C CA . LEU A 1 70 ? 0.256 -0.593 6.131 1.00 89.31 70 LEU A CA 1
ATOM 549 C C . LEU A 1 70 ? 0.447 0.451 7.229 1.00 89.31 70 LEU A C 1
ATOM 551 O O . LEU A 1 70 ? 0.326 0.160 8.421 1.00 89.31 70 LEU A O 1
ATOM 555 N N . ARG A 1 71 ? 0.645 1.702 6.827 1.00 90.25 71 ARG A N 1
ATOM 556 C CA . ARG A 1 71 ? 0.656 2.863 7.712 1.00 90.25 71 ARG A CA 1
ATOM 557 C C . ARG A 1 71 ? -0.012 4.037 7.013 1.00 90.25 71 ARG A C 1
ATOM 559 O O . ARG A 1 71 ? 0.133 4.254 5.814 1.00 90.25 71 ARG A O 1
ATOM 566 N N . TRP A 1 72 ? -0.759 4.812 7.786 1.00 90.00 72 TRP A N 1
ATOM 567 C CA . TRP A 1 72 ? -1.409 6.014 7.293 1.00 90.00 72 TRP A CA 1
ATOM 568 C C . TRP A 1 72 ? -1.301 7.137 8.316 1.00 90.00 72 TRP A C 1
ATOM 570 O O . TRP A 1 72 ? -1.308 6.912 9.531 1.00 90.00 72 TRP A O 1
ATOM 580 N N . TRP A 1 73 ? -1.226 8.363 7.822 1.00 89.88 73 TRP A N 1
ATOM 581 C CA . TRP A 1 73 ? -1.337 9.562 8.636 1.00 89.88 73 TRP A CA 1
ATOM 582 C C . TRP A 1 73 ? -1.948 10.696 7.815 1.00 89.88 73 TRP A C 1
ATOM 584 O O . TRP A 1 73 ? -2.211 10.559 6.620 1.00 89.88 73 TRP A O 1
ATOM 594 N N . ASN A 1 74 ? -2.274 11.787 8.494 1.00 84.06 74 ASN A N 1
ATOM 595 C CA . ASN A 1 74 ? -2.836 12.972 7.873 1.00 84.06 74 ASN A CA 1
ATOM 596 C C . ASN A 1 74 ? -1.894 14.133 8.174 1.00 84.06 74 ASN A C 1
ATOM 598 O O . ASN A 1 74 ? -1.540 14.339 9.334 1.00 84.06 74 ASN A O 1
ATOM 602 N N . GLU A 1 75 ? -1.472 14.825 7.126 1.00 85.44 75 GLU A N 1
ATOM 603 C CA . GLU A 1 75 ? -0.662 16.036 7.201 1.00 85.44 75 GLU A CA 1
ATOM 604 C C . GLU A 1 75 ? -1.494 17.196 6.676 1.00 85.44 75 GLU A C 1
ATOM 606 O O . GLU A 1 75 ? -2.318 17.020 5.778 1.00 85.44 75 GLU A O 1
ATOM 611 N N . ILE A 1 76 ? -1.292 18.371 7.255 1.00 85.38 76 ILE A N 1
ATOM 612 C CA . ILE A 1 76 ? -1.852 19.615 6.740 1.00 85.38 76 ILE A CA 1
ATOM 613 C C . ILE A 1 76 ? -0.749 20.234 5.886 1.00 85.38 76 ILE A C 1
ATOM 615 O O . ILE A 1 76 ? 0.364 20.407 6.383 1.00 85.38 76 ILE A O 1
ATOM 619 N N . ASP A 1 77 ? -1.030 20.478 4.609 1.00 81.38 77 ASP A N 1
ATOM 620 C CA . ASP A 1 77 ? -0.065 21.108 3.709 1.00 81.38 77 ASP A CA 1
ATOM 621 C C . ASP A 1 77 ? 0.073 22.618 3.986 1.00 81.38 77 ASP A C 1
ATOM 623 O O . ASP A 1 77 ? -0.657 23.196 4.797 1.00 81.38 77 ASP A O 1
ATOM 627 N N . ASP A 1 78 ? 1.000 23.277 3.290 1.00 88.25 78 ASP A N 1
ATOM 628 C CA . ASP A 1 78 ? 1.220 24.723 3.430 1.00 88.25 78 ASP A CA 1
ATOM 629 C C . ASP A 1 78 ? -0.011 25.564 3.027 1.00 88.25 78 ASP A C 1
ATOM 631 O O . ASP A 1 78 ? -0.116 26.734 3.398 1.00 88.25 78 ASP A O 1
ATOM 635 N N . ASN A 1 79 ? -0.965 24.971 2.300 1.00 85.81 79 ASN A N 1
ATOM 636 C CA . ASN A 1 79 ? -2.220 25.600 1.892 1.00 85.81 79 ASN A CA 1
ATOM 637 C C . ASN A 1 79 ? -3.354 25.385 2.914 1.00 85.81 79 ASN A C 1
ATOM 639 O O . ASN A 1 79 ? -4.443 25.938 2.746 1.00 85.81 79 ASN A O 1
ATOM 643 N N . GLY A 1 80 ? -3.119 24.610 3.980 1.00 82.88 80 GLY A N 1
ATOM 644 C CA . GLY A 1 80 ? -4.121 24.258 4.986 1.00 82.88 80 GLY A CA 1
ATOM 645 C C . GLY A 1 80 ? -5.026 23.081 4.600 1.00 82.88 80 GLY A C 1
ATOM 646 O O . GLY A 1 80 ? -6.008 22.814 5.298 1.00 82.88 80 GLY A O 1
ATOM 647 N N . GLU A 1 81 ? -4.730 22.368 3.514 1.00 85.75 81 GLU A N 1
ATOM 648 C CA . GLU A 1 81 ? -5.485 21.202 3.063 1.00 85.75 81 GLU A CA 1
ATOM 649 C C . GLU A 1 81 ? -5.030 19.923 3.781 1.00 85.75 81 GLU A C 1
ATOM 651 O O . GLU A 1 81 ? -3.841 19.651 3.953 1.00 85.75 81 GLU A O 1
ATOM 656 N N . SER A 1 82 ? -5.991 19.090 4.196 1.00 80.94 82 SER A N 1
ATOM 657 C CA . SER A 1 82 ? -5.701 17.816 4.860 1.00 80.94 82 SER A CA 1
ATOM 658 C C . SER A 1 82 ? -5.323 16.741 3.832 1.00 80.94 82 SER A C 1
ATOM 660 O O . SER A 1 82 ? -6.195 16.130 3.200 1.00 80.94 82 SER A O 1
ATOM 662 N N . VAL A 1 83 ? -4.035 16.451 3.700 1.00 81.81 83 VAL A N 1
ATOM 663 C CA . VAL A 1 83 ? -3.500 15.445 2.783 1.00 81.81 83 VAL A CA 1
ATOM 664 C C . VAL A 1 83 ? -3.309 14.120 3.517 1.00 81.81 83 VAL A C 1
ATOM 666 O O . VAL A 1 83 ? -2.655 14.025 4.555 1.00 81.81 83 VAL A O 1
ATOM 669 N N . TRP A 1 84 ? -3.897 13.056 2.975 1.00 81.44 84 TRP A N 1
ATOM 670 C CA . TRP A 1 84 ? -3.690 11.705 3.491 1.00 81.44 84 TRP A CA 1
ATOM 671 C C . TRP A 1 84 ? -2.405 11.127 2.913 1.00 81.44 84 TRP A C 1
ATOM 673 O O . TRP A 1 84 ? -2.251 11.043 1.695 1.00 81.44 84 TRP A O 1
ATOM 683 N N . LYS A 1 85 ? -1.504 10.707 3.795 1.00 81.25 85 LYS A N 1
ATOM 684 C CA . LYS A 1 85 ? -0.261 10.033 3.438 1.00 81.25 85 LYS A CA 1
ATOM 685 C C . LYS A 1 85 ? -0.388 8.552 3.768 1.00 81.25 85 LYS A C 1
ATOM 687 O O . LYS A 1 85 ? -0.923 8.179 4.818 1.00 81.25 85 LYS A O 1
ATOM 692 N N . PHE A 1 86 ? 0.078 7.720 2.848 1.00 85.62 86 PHE A N 1
ATOM 693 C CA . PHE A 1 86 ? -0.003 6.270 2.927 1.00 85.62 86 PHE A CA 1
ATOM 694 C C . PHE A 1 86 ? 1.381 5.68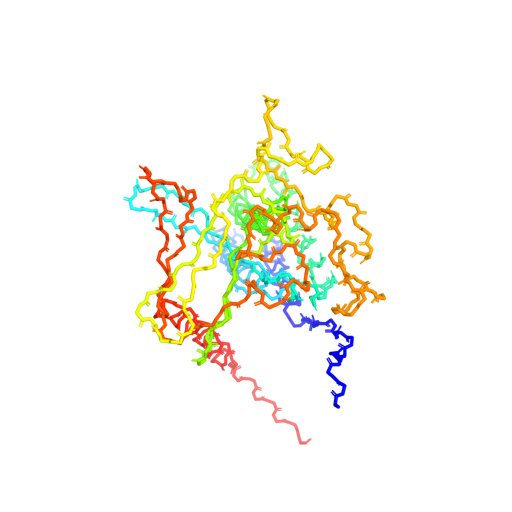8 2.678 1.00 85.62 86 PHE A C 1
ATOM 696 O O . PHE A 1 86 ? 2.065 6.094 1.745 1.00 85.62 86 PHE A O 1
ATOM 703 N N . GLU A 1 87 ? 1.763 4.736 3.512 1.00 82.12 87 GLU A N 1
ATOM 704 C CA . GLU A 1 87 ? 3.002 3.978 3.406 1.00 82.12 87 GLU A CA 1
ATOM 705 C C . GLU A 1 87 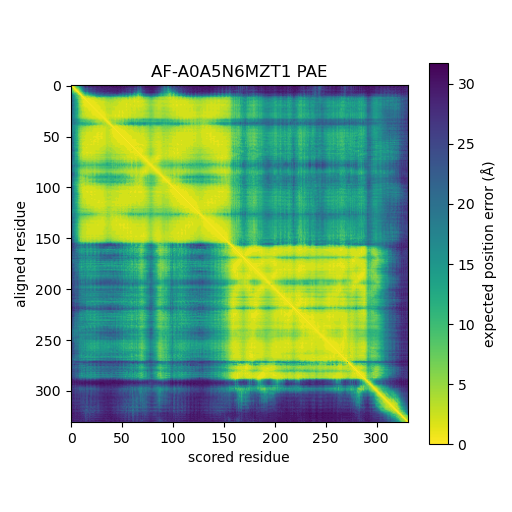? 2.617 2.500 3.450 1.00 82.12 87 GLU A C 1
ATOM 707 O O . GLU A 1 87 ? 1.861 2.064 4.325 1.00 82.12 87 GLU A O 1
ATOM 712 N N . CYS A 1 88 ? 3.083 1.748 2.464 1.00 81.06 88 CYS A N 1
ATOM 713 C CA . CYS A 1 88 ? 2.866 0.318 2.354 1.00 81.06 88 CYS A CA 1
ATOM 714 C C . CYS A 1 88 ? 4.207 -0.382 2.202 1.00 81.06 88 CYS A C 1
ATOM 716 O O . CYS A 1 88 ? 5.125 0.147 1.577 1.00 81.06 88 CYS A O 1
ATOM 718 N N . LEU A 1 89 ? 4.287 -1.581 2.761 1.00 74.50 89 LEU A N 1
ATOM 719 C CA . LEU A 1 89 ? 5.400 -2.482 2.537 1.00 74.50 89 LEU A CA 1
ATOM 720 C C . LEU A 1 89 ? 5.512 -2.806 1.035 1.00 74.50 89 LEU A C 1
ATOM 722 O O . LEU A 1 89 ? 4.502 -2.853 0.328 1.00 74.50 89 LEU A O 1
ATOM 726 N N . ASP A 1 90 ? 6.733 -3.026 0.561 1.00 65.62 90 ASP A N 1
ATOM 727 C CA . ASP A 1 90 ? 7.031 -3.457 -0.804 1.00 65.62 90 ASP A CA 1
ATOM 728 C C . ASP A 1 90 ? 6.320 -4.776 -1.150 1.00 65.62 90 ASP A C 1
ATOM 730 O O . ASP A 1 90 ? 6.016 -5.591 -0.272 1.00 65.62 90 ASP A O 1
ATOM 734 N N . GLN A 1 91 ? 6.041 -5.007 -2.439 1.00 65.50 91 GLN A N 1
ATOM 735 C CA . GLN A 1 91 ? 5.269 -6.179 -2.872 1.00 65.50 91 GLN A CA 1
ATOM 736 C C . GLN A 1 91 ? 5.925 -7.506 -2.463 1.00 65.50 91 GLN A C 1
ATOM 738 O O . GLN A 1 91 ? 5.218 -8.447 -2.091 1.00 65.50 91 GLN A O 1
ATOM 743 N N . GLU A 1 92 ? 7.257 -7.594 -2.485 1.00 63.91 92 GLU A N 1
ATOM 744 C CA . GLU A 1 92 ? 7.975 -8.810 -2.100 1.00 63.91 92 GLU A CA 1
ATOM 745 C C . GLU A 1 92 ? 7.826 -9.129 -0.612 1.00 63.91 92 GLU A C 1
ATOM 747 O O . GLU A 1 92 ? 7.605 -10.286 -0.235 1.00 63.91 92 GLU A O 1
ATOM 752 N N . ALA A 1 93 ? 7.958 -8.129 0.257 1.00 67.06 93 ALA A N 1
ATOM 753 C CA . ALA A 1 93 ? 7.760 -8.333 1.681 1.00 67.06 93 ALA A CA 1
ATOM 754 C C . ALA A 1 93 ? 6.272 -8.509 2.029 1.00 67.06 93 ALA A C 1
ATOM 756 O O . ALA A 1 93 ? 5.948 -9.314 2.906 1.00 67.06 93 ALA A O 1
ATOM 757 N N . LEU A 1 94 ? 5.352 -7.869 1.293 1.00 72.06 94 LEU A N 1
ATOM 758 C CA . LEU A 1 94 ? 3.910 -8.101 1.419 1.00 72.06 94 LEU A CA 1
ATOM 759 C C . LEU A 1 94 ? 3.551 -9.558 1.077 1.00 72.06 94 LEU A C 1
ATOM 761 O O . LEU A 1 94 ? 2.744 -10.176 1.774 1.00 72.06 94 LEU A O 1
ATOM 765 N N . ALA A 1 95 ? 4.185 -10.133 0.048 1.00 67.69 95 ALA A N 1
ATOM 766 C CA . ALA A 1 95 ? 4.014 -11.534 -0.340 1.00 67.69 95 ALA A CA 1
ATOM 767 C C . ALA A 1 95 ? 4.541 -12.524 0.715 1.00 67.69 95 ALA A C 1
ATOM 769 O O . ALA A 1 95 ? 4.033 -13.643 0.809 1.00 67.69 95 ALA A O 1
ATOM 770 N N . ARG A 1 96 ? 5.523 -12.111 1.528 1.00 70.00 96 ARG A N 1
ATOM 771 C CA . ARG A 1 96 ? 6.077 -12.892 2.648 1.00 70.00 96 ARG A CA 1
ATOM 772 C C . ARG A 1 96 ? 5.253 -12.796 3.937 1.00 70.00 96 ARG A C 1
ATOM 774 O O . ARG A 1 96 ? 5.527 -13.532 4.889 1.00 70.00 96 ARG A O 1
ATOM 781 N N . MET A 1 97 ? 4.251 -11.916 3.998 1.00 76.88 97 MET A N 1
ATOM 782 C CA . MET A 1 97 ? 3.406 -11.791 5.184 1.00 76.88 97 MET A CA 1
ATOM 783 C C . MET A 1 97 ? 2.436 -12.962 5.335 1.00 76.88 97 MET A C 1
ATOM 785 O O . MET A 1 97 ? 1.809 -13.438 4.384 1.00 76.88 97 MET A O 1
ATOM 789 N N . ASN A 1 98 ? 2.219 -13.370 6.584 1.00 85.19 98 ASN A N 1
ATOM 790 C CA . ASN A 1 98 ? 1.270 -14.423 6.900 1.00 85.19 98 ASN A CA 1
ATOM 791 C C . ASN A 1 98 ? -0.185 -13.996 6.623 1.00 85.19 98 ASN A C 1
ATOM 793 O O . ASN A 1 98 ? -0.739 -13.097 7.261 1.00 85.19 98 ASN A O 1
ATOM 797 N N . LYS A 1 99 ? -0.865 -14.723 5.727 1.00 86.31 99 LYS A N 1
ATOM 798 C CA . LYS A 1 99 ? -2.273 -14.468 5.363 1.00 86.31 99 LYS A CA 1
ATOM 799 C C . LYS A 1 99 ? -3.230 -14.521 6.558 1.00 86.31 99 LYS A C 1
ATOM 801 O O . LYS A 1 99 ? -4.232 -13.809 6.557 1.00 86.31 99 LYS A O 1
ATOM 806 N N . LYS A 1 100 ? -2.946 -15.354 7.568 1.00 88.88 100 LYS A N 1
ATOM 807 C CA . LYS A 1 100 ? -3.794 -15.472 8.769 1.00 88.88 100 LYS A CA 1
ATOM 808 C C . LYS A 1 100 ? -3.729 -14.224 9.651 1.00 88.88 100 LYS A C 1
ATOM 810 O O . LYS A 1 100 ? -4.762 -13.820 10.175 1.00 88.88 100 LYS A O 1
ATOM 815 N N . ASP A 1 101 ? -2.557 -13.605 9.767 1.00 90.44 101 ASP A N 1
ATOM 816 C CA . ASP A 1 101 ? -2.353 -12.396 10.573 1.00 90.44 101 ASP A CA 1
ATOM 817 C C . ASP A 1 101 ? -3.104 -11.214 9.952 1.00 90.44 101 ASP A C 1
ATOM 819 O O . ASP A 1 101 ? -3.877 -10.533 10.628 1.00 90.44 101 ASP A O 1
ATOM 823 N N . SER A 1 102 ? -2.975 -11.054 8.631 1.00 90.38 102 SER A N 1
ATOM 824 C CA . SER A 1 102 ? -3.739 -10.063 7.868 1.00 90.38 102 SER A CA 1
ATOM 825 C C . SER A 1 102 ? -5.247 -10.305 7.984 1.00 90.38 102 SER A C 1
ATOM 827 O O . SER A 1 102 ? -6.010 -9.384 8.279 1.00 90.38 102 SER A O 1
ATOM 829 N N . TRP A 1 103 ? -5.699 -11.556 7.834 1.00 92.75 103 TRP A N 1
ATOM 830 C CA . TRP A 1 103 ? -7.109 -11.913 8.007 1.00 92.75 103 TRP A CA 1
ATOM 831 C C . TRP A 1 103 ? -7.636 -11.537 9.400 1.00 92.75 103 TRP A C 1
ATOM 833 O O . TRP A 1 103 ? -8.694 -10.912 9.496 1.00 92.75 103 TRP A O 1
ATOM 843 N N . LEU A 1 104 ? -6.887 -11.860 10.461 1.00 95.06 104 LEU A N 1
ATOM 844 C CA . LEU A 1 104 ? -7.249 -11.542 11.843 1.00 95.06 104 LEU A CA 1
ATOM 845 C C . LEU A 1 104 ? -7.342 -10.030 12.054 1.00 95.06 104 LEU A C 1
ATOM 847 O O . LEU A 1 104 ? -8.327 -9.563 12.624 1.00 95.06 104 LEU A O 1
ATOM 851 N N . PHE A 1 105 ? -6.372 -9.264 11.556 1.00 95.69 105 PHE A N 1
ATOM 852 C CA . PHE A 1 105 ? -6.376 -7.804 11.643 1.00 95.69 105 PHE A CA 1
ATOM 853 C C . PHE A 1 105 ? -7.654 -7.200 11.039 1.00 95.69 105 PHE A C 1
ATOM 855 O O . PHE A 1 105 ? -8.376 -6.457 11.708 1.00 95.69 105 PHE A O 1
ATOM 862 N N . TRP A 1 106 ? -7.981 -7.558 9.793 1.00 95.56 106 TRP A N 1
ATOM 863 C CA . TRP A 1 106 ? -9.145 -7.000 9.098 1.00 95.56 106 TRP A CA 1
ATOM 864 C C . TRP A 1 106 ? -10.462 -7.389 9.767 1.00 95.56 106 TRP A C 1
ATOM 866 O O . TRP A 1 106 ? -11.309 -6.527 10.004 1.00 95.56 106 TRP A O 1
ATOM 876 N N . TRP A 1 107 ? -10.637 -8.668 10.106 1.00 96.06 107 TRP A N 1
ATOM 877 C CA . TRP A 1 107 ? -11.857 -9.127 10.769 1.00 96.06 107 TRP A CA 1
ATOM 878 C C . TRP A 1 107 ? -12.060 -8.472 12.126 1.00 96.06 107 TRP A C 1
ATOM 880 O O . TRP A 1 107 ? -13.176 -8.058 12.432 1.00 96.06 107 TRP A O 1
ATOM 890 N N . THR A 1 108 ? -10.993 -8.324 12.910 1.00 96.12 108 THR A N 1
ATOM 891 C CA . THR A 1 108 ? -11.084 -7.709 14.235 1.00 96.12 108 THR A CA 1
ATOM 892 C C . THR A 1 108 ? -11.481 -6.233 14.125 1.00 96.12 108 THR A C 1
ATOM 894 O O . THR A 1 108 ? -12.354 -5.787 14.867 1.00 96.12 108 THR A O 1
ATOM 897 N N . LEU A 1 109 ? -10.939 -5.484 13.154 1.00 96.06 109 LEU A N 1
ATOM 898 C CA . LEU A 1 109 ? -11.352 -4.096 12.901 1.00 96.06 109 LEU A CA 1
ATOM 899 C C . LEU A 1 109 ? -12.844 -3.969 12.583 1.00 96.06 109 LEU A C 1
ATOM 901 O O . LEU A 1 109 ? -13.538 -3.145 13.183 1.00 96.06 109 LEU A O 1
ATOM 905 N N . TYR A 1 110 ? -13.342 -4.782 11.650 1.00 96.44 110 TYR A N 1
ATOM 906 C CA . TYR A 1 110 ? -14.749 -4.731 11.258 1.00 96.44 110 TYR A CA 1
ATOM 907 C C . TYR A 1 110 ? -15.671 -5.190 12.387 1.00 96.44 110 TYR A C 1
ATOM 909 O O . TYR A 1 110 ? -16.688 -4.545 12.644 1.00 96.44 110 TYR A O 1
ATOM 917 N N . LEU A 1 111 ? -15.303 -6.261 13.095 1.00 96.06 111 LEU A N 1
ATOM 918 C CA . LEU A 1 111 ? -16.096 -6.799 14.195 1.00 96.06 111 LEU A CA 1
ATOM 919 C C . LEU A 1 111 ? -16.247 -5.776 15.325 1.00 96.06 111 LEU A C 1
ATOM 921 O O . LEU A 1 111 ? -17.362 -5.549 15.789 1.00 96.06 111 LEU A O 1
ATOM 925 N N . THR A 1 112 ? -15.165 -5.107 15.731 1.00 95.38 112 THR A N 1
ATOM 926 C CA . THR A 1 112 ? -15.226 -4.071 16.772 1.00 95.38 112 THR A CA 1
ATOM 927 C C . THR A 1 112 ? -16.140 -2.913 16.372 1.00 95.38 112 THR A C 1
ATOM 929 O O . THR A 1 112 ? -16.952 -2.478 17.185 1.00 95.38 112 THR A O 1
ATOM 932 N N . ALA A 1 113 ? -16.088 -2.454 15.117 1.00 96.00 113 ALA A N 1
ATOM 933 C CA . ALA A 1 113 ? -16.998 -1.412 14.638 1.00 96.00 113 ALA A CA 1
ATOM 934 C C . ALA A 1 113 ? -18.470 -1.864 14.655 1.00 96.00 113 ALA A C 1
ATOM 936 O O . ALA A 1 113 ? -19.334 -1.108 15.096 1.00 96.00 113 ALA A O 1
ATOM 937 N N . VAL A 1 114 ? -18.760 -3.102 14.238 1.00 96.94 114 VAL A N 1
ATOM 938 C CA . VAL A 1 114 ? -20.118 -3.676 14.289 1.00 96.94 114 VAL A CA 1
ATOM 939 C C . VAL A 1 114 ? -20.639 -3.749 15.725 1.00 96.94 114 VAL A C 1
ATOM 941 O O . VAL A 1 114 ? -21.788 -3.385 15.974 1.00 96.94 114 VAL A O 1
ATOM 944 N N . VAL A 1 115 ? -19.801 -4.163 16.678 1.00 96.50 115 VAL A N 1
ATOM 945 C CA . VAL A 1 115 ? -20.172 -4.218 18.100 1.00 96.50 115 VAL A CA 1
ATOM 946 C C . VAL A 1 115 ? -20.489 -2.820 18.643 1.00 96.50 115 VAL A C 1
ATOM 948 O O . VAL A 1 115 ? -21.507 -2.644 19.313 1.00 96.50 115 VAL A O 1
ATOM 951 N N . TRP A 1 116 ? -19.692 -1.802 18.306 1.00 96.81 116 TRP A N 1
ATOM 952 C CA . TRP A 1 116 ? -19.992 -0.420 18.698 1.00 96.81 116 TRP A CA 1
ATOM 953 C C . TRP A 1 116 ? -21.282 0.107 18.066 1.00 96.81 116 TRP A C 1
ATOM 955 O O . TRP A 1 116 ? -22.076 0.742 18.756 1.00 96.81 116 TRP A O 1
ATOM 965 N N . ILE A 1 117 ? -21.547 -0.197 16.792 1.00 95.94 117 ILE A N 1
ATOM 966 C CA . ILE A 1 117 ? -22.814 0.163 16.133 1.00 95.94 117 ILE A CA 1
ATOM 967 C C . ILE A 1 117 ? -23.997 -0.489 16.851 1.00 95.94 117 ILE A C 1
ATOM 969 O O . ILE A 1 117 ? -24.995 0.180 17.118 1.00 95.94 117 ILE A O 1
ATOM 973 N N . PHE A 1 118 ? -23.884 -1.772 17.199 1.00 95.69 118 PHE A N 1
ATOM 974 C CA . PHE A 1 118 ? -24.919 -2.485 17.942 1.00 95.69 118 PHE A CA 1
ATOM 975 C C . PHE A 1 118 ? -25.210 -1.816 19.293 1.00 95.69 118 PHE A C 1
ATOM 977 O O . PHE A 1 118 ? -26.375 -1.558 19.606 1.00 95.69 118 PHE A O 1
ATOM 984 N N . PHE A 1 119 ? -24.173 -1.455 20.058 1.00 94.56 119 PHE A N 1
ATOM 985 C CA . PHE A 1 119 ? -24.357 -0.708 21.304 1.00 94.56 119 PHE A CA 1
ATOM 986 C C . PHE A 1 119 ? -24.961 0.677 21.077 1.00 94.56 119 PHE A C 1
ATOM 988 O O . PHE A 1 119 ? -25.823 1.085 21.847 1.00 94.56 119 PHE A O 1
ATOM 995 N N . GLY A 1 120 ? -24.598 1.365 19.995 1.00 93.81 120 GLY A N 1
ATOM 996 C CA . GLY A 1 120 ? -25.185 2.656 19.634 1.00 93.81 120 GLY A CA 1
ATOM 997 C C . GLY A 1 120 ? -26.682 2.555 19.351 1.00 93.81 120 GLY A C 1
ATOM 998 O O . GLY A 1 120 ? -27.462 3.342 19.882 1.00 93.81 120 GLY A O 1
ATOM 999 N N . ILE A 1 121 ? -27.104 1.546 18.583 1.00 94.38 121 ILE A N 1
ATOM 1000 C CA . ILE A 1 121 ? -28.525 1.270 18.313 1.00 94.38 121 ILE A CA 1
ATOM 1001 C C . ILE A 1 121 ? -29.264 0.959 19.619 1.00 94.38 121 ILE A C 1
ATOM 1003 O O . ILE A 1 121 ? -30.348 1.490 19.859 1.00 94.38 121 ILE A O 1
ATOM 1007 N N . PHE A 1 122 ? -28.675 0.138 20.489 1.00 92.31 122 PHE A N 1
ATOM 1008 C CA . PHE A 1 122 ? -29.266 -0.179 21.786 1.00 92.31 122 PHE A CA 1
ATOM 1009 C C . PHE A 1 122 ? -29.427 1.068 22.673 1.00 92.31 122 PHE A C 1
ATOM 1011 O O . PHE A 1 122 ? -30.498 1.278 23.248 1.00 92.31 122 PHE A O 1
ATOM 1018 N N . SER A 1 123 ? -28.408 1.930 22.738 1.00 90.31 123 SER A N 1
ATOM 1019 C CA . SER A 1 123 ? -28.449 3.196 23.481 1.00 90.31 123 SER A CA 1
ATOM 1020 C C . SER A 1 123 ? -29.481 4.178 22.916 1.00 90.31 123 SER A C 1
ATOM 1022 O O . SER A 1 123 ? -30.141 4.868 23.695 1.00 90.31 123 SER A O 1
ATOM 1024 N N . LEU A 1 124 ? -29.681 4.202 21.591 1.00 92.38 124 LEU A N 1
ATOM 1025 C CA . LEU A 1 124 ? -30.738 4.988 20.942 1.00 92.38 124 LEU A CA 1
ATOM 1026 C C . LEU A 1 124 ? -32.135 4.504 21.343 1.00 92.38 124 LEU A C 1
ATOM 1028 O O . LEU A 1 124 ? -32.969 5.317 21.730 1.00 92.38 124 LEU A O 1
ATOM 1032 N N . ILE A 1 125 ? -32.381 3.189 21.310 1.00 93.19 125 ILE A N 1
ATOM 1033 C CA . ILE A 1 125 ? -33.675 2.601 21.704 1.00 93.19 125 ILE A CA 1
ATOM 1034 C C . ILE A 1 125 ? -33.977 2.875 23.185 1.00 93.19 125 ILE A C 1
ATOM 1036 O O . ILE A 1 125 ? -35.125 3.099 23.562 1.00 93.19 125 ILE A O 1
ATOM 1040 N N . ARG A 1 126 ? -32.943 2.870 24.034 1.00 89.31 126 ARG A N 1
ATOM 1041 C CA . ARG A 1 126 ? -33.040 3.159 25.473 1.00 89.31 126 ARG A CA 1
ATOM 1042 C C . ARG A 1 126 ? -33.112 4.657 25.805 1.00 89.31 126 ARG A C 1
ATOM 1044 O O . ARG A 1 126 ? -33.270 4.976 26.979 1.00 89.31 126 ARG A O 1
ATOM 1051 N N . PHE A 1 127 ? -32.989 5.555 24.822 1.00 89.62 127 PHE A N 1
ATOM 1052 C CA . PHE A 1 127 ? -32.919 7.013 25.007 1.00 89.62 127 PHE A CA 1
ATOM 1053 C C . PHE A 1 127 ? -31.849 7.471 26.020 1.00 89.62 127 PHE A C 1
ATOM 1055 O O . PHE A 1 127 ? -32.020 8.463 26.725 1.00 89.62 127 PHE A O 1
ATOM 1062 N N . GLN A 1 128 ? -30.719 6.762 26.086 1.00 87.12 128 GLN A N 1
ATOM 1063 C CA . GLN A 1 128 ? -29.600 7.097 26.971 1.00 87.12 128 GLN A CA 1
ATOM 1064 C C . GLN A 1 128 ? -28.542 7.919 26.219 1.00 87.12 128 GLN A C 1
ATOM 1066 O O . GLN A 1 128 ? -27.585 7.368 25.670 1.00 87.12 128 GLN A O 1
ATOM 1071 N N . ALA A 1 129 ? -28.718 9.244 26.186 1.00 86.44 129 ALA A N 1
ATOM 1072 C CA . ALA A 1 129 ? -27.858 10.160 25.425 1.00 86.44 129 ALA A CA 1
ATOM 1073 C C . ALA A 1 129 ? -26.385 10.147 25.879 1.00 86.44 129 ALA A C 1
ATOM 1075 O O . ALA A 1 129 ? -25.483 10.240 25.048 1.00 86.44 129 ALA A O 1
ATOM 1076 N N . ASP A 1 130 ? -26.137 9.956 27.173 1.00 86.88 130 ASP A N 1
ATOM 1077 C CA . ASP A 1 130 ? -24.784 9.928 27.738 1.00 86.88 130 ASP A CA 1
ATOM 1078 C C . ASP A 1 130 ? -23.957 8.754 27.178 1.00 86.88 130 ASP A C 1
ATOM 1080 O O . ASP A 1 130 ? -22.821 8.914 26.729 1.00 86.88 130 ASP A O 1
ATOM 1084 N N . TYR A 1 131 ? -24.561 7.565 27.105 1.00 88.25 131 TYR A N 1
ATOM 1085 C CA . TYR A 1 131 ? -23.928 6.368 26.541 1.00 88.25 131 TYR A CA 1
ATOM 1086 C C . TYR A 1 131 ? -23.763 6.462 25.023 1.00 88.25 131 TYR A C 1
ATOM 1088 O O . TYR A 1 131 ? -22.778 5.968 24.472 1.00 88.25 131 TYR A O 1
ATOM 1096 N N . LEU A 1 132 ? -24.685 7.150 24.344 1.00 91.25 132 LEU A N 1
ATOM 1097 C CA . LEU A 1 132 ? -24.566 7.418 22.914 1.00 91.25 132 LEU A CA 1
ATOM 1098 C C . LEU A 1 132 ? -23.316 8.253 22.597 1.00 91.25 132 LEU A C 1
ATOM 1100 O O . LEU A 1 132 ? -22.658 7.996 21.590 1.00 91.25 132 LEU A O 1
ATOM 1104 N N . LEU A 1 133 ? -22.954 9.204 23.465 1.00 91.06 133 LEU A N 1
ATOM 1105 C CA . LEU A 1 133 ? -21.738 10.006 23.320 1.00 91.06 133 LEU A CA 1
ATOM 1106 C C . LEU A 1 133 ? -20.481 9.126 23.411 1.00 91.06 133 LEU A C 1
ATOM 1108 O O . LEU A 1 133 ? -19.618 9.209 22.535 1.00 91.06 133 LEU A O 1
ATOM 1112 N N . VAL A 1 134 ? -20.402 8.236 24.411 1.00 93.56 134 VAL A N 1
ATOM 1113 C CA . VAL A 1 134 ? -19.285 7.279 24.566 1.00 93.56 134 VAL A CA 1
ATOM 1114 C C . VAL A 1 134 ? -19.131 6.428 23.305 1.00 93.56 134 VAL A C 1
ATOM 1116 O O . VAL A 1 134 ? -18.045 6.360 22.722 1.00 93.56 134 VAL A O 1
ATOM 1119 N N . VAL A 1 135 ? -20.228 5.811 22.856 1.00 95.06 135 VAL A N 1
ATOM 1120 C CA . VAL A 1 135 ? -20.233 4.959 21.662 1.00 95.06 135 VAL A CA 1
ATOM 1121 C C . VAL A 1 135 ? -19.849 5.759 20.418 1.00 95.06 135 VAL A C 1
ATOM 1123 O O . VAL A 1 135 ? -19.075 5.266 19.600 1.00 95.06 135 VAL A O 1
ATOM 1126 N N . GLY A 1 136 ? -20.329 6.997 20.280 1.00 93.56 136 GLY A N 1
ATOM 1127 C CA . GLY A 1 136 ? -20.005 7.874 19.155 1.00 93.56 136 GLY A CA 1
ATOM 1128 C C . GLY A 1 136 ? -18.504 8.141 19.022 1.00 93.56 136 GLY A C 1
ATOM 1129 O O . GLY A 1 136 ? -17.953 8.026 17.923 1.00 93.56 136 GLY A O 1
ATOM 1130 N N . VAL A 1 137 ? -17.815 8.423 20.133 1.00 94.81 137 VAL A N 1
ATOM 1131 C CA . VAL A 1 137 ? -16.353 8.614 20.145 1.00 94.81 137 VAL A CA 1
ATOM 1132 C C . VAL A 1 137 ? -15.628 7.323 19.747 1.00 94.81 137 VAL A C 1
ATOM 1134 O O . VAL A 1 137 ? -14.791 7.339 18.841 1.00 94.81 137 VAL A O 1
ATOM 1137 N N . CYS A 1 138 ? -15.981 6.191 20.362 1.00 95.56 138 CYS A N 1
ATOM 1138 C CA . CYS A 1 138 ? -15.333 4.899 20.098 1.00 95.56 138 CYS A CA 1
ATOM 1139 C C . CYS A 1 138 ? -15.546 4.430 18.649 1.00 95.56 138 CYS A C 1
ATOM 1141 O O . CYS A 1 138 ? -14.626 3.924 17.995 1.00 95.56 138 CYS A O 1
ATOM 1143 N N . LEU A 1 139 ? -16.752 4.646 18.120 1.00 95.56 139 LEU A N 1
ATOM 1144 C CA . LEU A 1 139 ? -17.097 4.340 16.740 1.00 95.56 139 LEU A CA 1
ATOM 1145 C C . LEU A 1 139 ? -16.315 5.225 15.764 1.00 95.56 139 LEU A C 1
ATOM 1147 O O . LEU A 1 139 ? -15.795 4.715 14.775 1.00 95.56 139 LEU A O 1
ATOM 1151 N N . THR A 1 140 ? -16.168 6.518 16.057 1.00 95.25 140 THR A N 1
ATOM 1152 C CA . THR A 1 140 ? -15.399 7.445 15.211 1.00 95.25 140 THR A CA 1
ATOM 1153 C C . THR A 1 140 ? -13.933 7.022 15.109 1.00 95.25 140 THR A C 1
ATOM 1155 O O . THR A 1 140 ? -13.399 6.937 14.002 1.00 95.25 140 THR A O 1
ATOM 1158 N N . LEU A 1 141 ? -13.295 6.672 16.233 1.00 93.69 141 LEU A N 1
ATOM 1159 C CA . LEU A 1 141 ? -11.921 6.152 16.245 1.00 93.69 141 LEU A CA 1
ATOM 1160 C C . LEU A 1 141 ? -11.798 4.837 15.455 1.00 93.69 141 LEU A C 1
ATOM 1162 O O . LEU A 1 141 ? -10.875 4.667 14.654 1.00 93.69 141 LEU A O 1
ATOM 1166 N N . SER A 1 142 ? -12.761 3.926 15.626 1.00 94.94 142 SER A N 1
ATOM 1167 C CA . SER A 1 142 ? -12.796 2.647 14.904 1.00 94.94 142 SER A CA 1
ATOM 1168 C C . SER A 1 142 ? -12.929 2.850 13.389 1.00 94.94 142 SER A C 1
ATOM 1170 O O . SER A 1 142 ? -12.177 2.262 12.607 1.00 94.94 142 SER A O 1
ATOM 1172 N N . ILE A 1 143 ? -13.845 3.726 12.963 1.00 94.62 143 ILE A N 1
ATOM 1173 C CA . ILE A 1 143 ? -14.072 4.060 11.552 1.00 94.62 143 ILE A CA 1
ATOM 1174 C C . ILE A 1 143 ? -12.848 4.753 10.952 1.00 94.62 143 ILE A C 1
ATOM 1176 O O . ILE A 1 143 ? -12.471 4.422 9.829 1.00 94.62 143 ILE A O 1
ATOM 1180 N N . ALA A 1 144 ? -12.191 5.662 11.678 1.00 93.44 144 ALA A N 1
ATOM 1181 C CA . ALA A 1 144 ? -10.988 6.339 11.197 1.00 93.44 144 ALA A CA 1
ATOM 1182 C C . ALA A 1 144 ? -9.884 5.338 10.817 1.00 93.44 144 ALA A C 1
ATOM 1184 O O . ALA A 1 144 ? -9.308 5.447 9.734 1.00 93.44 144 ALA A O 1
ATOM 1185 N N . ASN A 1 145 ? -9.651 4.315 11.648 1.00 94.31 145 ASN A N 1
ATOM 1186 C CA . ASN A 1 145 ? -8.719 3.236 11.320 1.00 94.31 145 ASN A CA 1
ATOM 1187 C C . ASN A 1 145 ? -9.177 2.435 10.094 1.00 94.31 145 ASN A C 1
ATOM 1189 O O . ASN A 1 145 ? -8.393 2.252 9.164 1.00 94.31 145 ASN A O 1
ATOM 1193 N N . ILE A 1 146 ? -10.444 2.013 10.031 1.00 95.31 146 ILE A N 1
ATOM 1194 C CA . ILE A 1 146 ? -10.972 1.274 8.871 1.00 95.31 146 ILE A CA 1
ATOM 1195 C C . ILE A 1 146 ? -10.784 2.073 7.575 1.00 95.31 146 ILE A C 1
ATOM 1197 O O . ILE A 1 146 ? -10.279 1.542 6.584 1.00 95.31 146 ILE A O 1
ATOM 1201 N N . VAL A 1 147 ? -11.159 3.352 7.566 1.00 92.50 147 VAL A N 1
ATOM 1202 C CA . VAL A 1 147 ? -11.037 4.225 6.392 1.00 92.50 147 VAL A CA 1
ATOM 1203 C C . VAL A 1 147 ? -9.570 4.441 6.024 1.00 92.50 147 VAL A C 1
ATOM 1205 O O . VAL A 1 147 ? -9.219 4.308 4.853 1.00 92.50 147 VAL A O 1
ATOM 1208 N N . GLY A 1 148 ? -8.703 4.718 7.000 1.00 91.00 148 GLY A N 1
ATOM 1209 C CA . GLY A 1 148 ? -7.273 4.920 6.768 1.00 91.00 148 GLY A CA 1
ATOM 1210 C C . GLY A 1 148 ? -6.604 3.702 6.132 1.00 91.00 148 GLY A C 1
ATOM 1211 O O . GLY A 1 148 ? -5.992 3.816 5.070 1.00 91.00 148 GLY A O 1
ATOM 1212 N N . PHE A 1 149 ? -6.795 2.514 6.714 1.00 92.06 149 PHE A N 1
ATOM 1213 C CA . PHE A 1 149 ? -6.207 1.279 6.192 1.00 92.06 149 PHE A CA 1
ATOM 1214 C C . PHE A 1 149 ? -6.817 0.841 4.859 1.00 92.06 149 PHE A C 1
ATOM 1216 O O . PHE A 1 149 ? -6.096 0.361 3.987 1.00 92.06 149 PHE A O 1
ATOM 1223 N N . THR A 1 150 ? -8.126 1.012 4.653 1.00 90.38 150 THR A N 1
ATOM 1224 C CA . THR A 1 150 ? -8.747 0.667 3.361 1.00 90.38 150 THR A CA 1
ATOM 1225 C C . THR A 1 150 ? -8.291 1.590 2.235 1.00 90.38 150 THR A C 1
ATOM 1227 O O . THR A 1 150 ? -8.055 1.098 1.132 1.00 90.38 150 THR A O 1
ATOM 1230 N N . LYS A 1 151 ? -8.126 2.895 2.493 1.00 86.62 151 LYS A N 1
ATOM 1231 C CA . LYS A 1 151 ? -7.538 3.829 1.521 1.00 86.62 151 LYS A CA 1
ATOM 1232 C C . LYS A 1 151 ? -6.078 3.489 1.231 1.00 86.62 151 LYS A C 1
ATOM 1234 O O . LYS A 1 151 ? -5.714 3.419 0.064 1.00 86.62 151 LYS A O 1
ATOM 1239 N N . CYS A 1 152 ? -5.290 3.195 2.265 1.00 84.88 152 CYS A N 1
ATOM 1240 C CA . CYS A 1 152 ? -3.895 2.774 2.127 1.00 84.88 152 CYS A CA 1
ATOM 1241 C C . CYS A 1 152 ? -3.767 1.522 1.245 1.00 84.88 152 CYS A C 1
ATOM 1243 O O . CYS A 1 152 ? -3.032 1.529 0.263 1.00 84.88 152 CYS A O 1
ATOM 1245 N N . ARG A 1 153 ? -4.571 0.485 1.520 1.00 83.50 153 ARG A N 1
ATOM 1246 C CA . ARG A 1 153 ? -4.579 -0.757 0.734 1.00 83.50 153 ARG A CA 1
ATOM 1247 C C . ARG A 1 153 ? -4.953 -0.532 -0.732 1.00 83.50 153 ARG A C 1
ATOM 1249 O O . ARG A 1 153 ? -4.439 -1.229 -1.594 1.00 83.50 153 ARG A O 1
ATOM 1256 N N . LYS A 1 154 ? -5.865 0.402 -1.015 1.00 76.50 154 LYS A N 1
ATOM 1257 C CA . LYS A 1 154 ? -6.233 0.753 -2.395 1.00 76.50 154 LYS A CA 1
ATOM 1258 C C . LYS A 1 154 ? -5.111 1.515 -3.101 1.00 76.50 154 LYS A C 1
ATOM 1260 O O . LYS A 1 154 ? -4.776 1.172 -4.221 1.00 76.50 154 LYS A O 1
ATOM 1265 N N . ALA A 1 155 ? -4.503 2.491 -2.428 1.00 69.19 155 ALA A N 1
ATOM 1266 C CA . ALA A 1 155 ? -3.426 3.299 -2.999 1.00 69.19 155 ALA A CA 1
ATOM 1267 C C . ALA A 1 155 ? -2.154 2.483 -3.307 1.00 69.19 155 ALA A C 1
ATOM 1269 O O . ALA A 1 155 ? -1.453 2.781 -4.263 1.00 69.19 155 ALA A O 1
ATOM 1270 N N . SER A 1 156 ? -1.879 1.452 -2.507 1.00 62.47 156 SER A N 1
ATOM 1271 C CA . SER A 1 156 ? -0.682 0.602 -2.583 1.00 62.47 156 SER A CA 1
ATOM 1272 C C . SER A 1 156 ? -0.669 -0.412 -3.737 1.00 62.47 156 SER A C 1
ATOM 1274 O O . SER A 1 156 ? 0.390 -0.953 -4.041 1.00 62.47 156 SER A O 1
ATOM 1276 N N . GLY A 1 157 ? -1.816 -0.705 -4.361 1.00 60.53 157 GLY A N 1
ATOM 1277 C CA . GLY A 1 157 ? -1.955 -1.851 -5.271 1.00 60.53 157 GLY A CA 1
ATOM 1278 C C . GLY A 1 157 ? -2.780 -1.591 -6.528 1.00 60.53 157 GLY A C 1
ATOM 1279 O O . GLY A 1 157 ? -3.227 -2.548 -7.157 1.00 60.53 157 GLY A O 1
ATOM 1280 N N . GLU A 1 158 ? -3.035 -0.332 -6.887 1.00 68.44 158 GLU A N 1
ATOM 1281 C CA . GLU A 1 158 ? -3.703 -0.020 -8.153 1.00 68.44 158 GLU A CA 1
ATOM 1282 C C . GLU A 1 158 ? -2.696 -0.037 -9.309 1.00 68.44 158 GLU A C 1
ATOM 1284 O O . GLU A 1 158 ? -2.035 0.953 -9.618 1.00 68.44 158 GLU A O 1
ATOM 1289 N N . THR A 1 159 ? -2.607 -1.186 -9.977 1.00 77.31 159 THR A N 1
ATOM 1290 C CA . THR A 1 159 ? -2.105 -1.269 -11.348 1.00 77.31 159 THR A CA 1
ATOM 1291 C C . THR A 1 159 ? -3.169 -0.711 -12.306 1.00 77.31 159 THR A C 1
ATOM 1293 O O . THR A 1 159 ? -4.374 -0.881 -12.084 1.00 77.31 159 THR A O 1
ATOM 1296 N N . PRO A 1 160 ? -2.784 -0.040 -13.403 1.00 88.69 160 PRO A N 1
ATOM 1297 C CA . PRO A 1 160 ? -1.420 0.233 -13.847 1.00 88.69 160 PRO A CA 1
ATOM 1298 C C . PRO A 1 160 ? -0.733 1.408 -13.139 1.00 88.69 160 PRO A C 1
ATOM 1300 O O . PRO A 1 160 ? -1.309 2.494 -13.060 1.00 88.69 160 PRO A O 1
ATOM 1303 N N . SER A 1 161 ? 0.535 1.239 -12.754 1.00 88.69 161 SER A N 1
ATOM 1304 C CA . SER A 1 161 ? 1.352 2.331 -12.209 1.00 88.69 161 SER A CA 1
ATOM 1305 C C . SER A 1 161 ? 2.786 2.306 -12.725 1.00 88.69 161 SER A C 1
ATOM 1307 O O . SER A 1 161 ? 3.438 1.269 -12.689 1.00 88.69 161 SER A O 1
ATOM 1309 N N . THR A 1 162 ? 3.280 3.470 -13.153 1.00 89.12 162 THR A N 1
ATOM 1310 C CA . THR A 1 162 ? 4.712 3.700 -13.372 1.00 89.12 162 THR A CA 1
ATOM 1311 C C . THR A 1 162 ? 5.387 3.825 -12.003 1.00 89.12 162 THR A C 1
ATOM 1313 O O . THR A 1 162 ? 4.985 4.679 -11.208 1.00 89.12 162 THR A O 1
ATOM 1316 N N . LEU A 1 163 ? 6.393 3.002 -11.719 1.00 89.12 163 LEU A N 1
ATOM 1317 C CA . LEU A 1 163 ? 7.079 2.972 -10.423 1.00 89.12 163 LEU A CA 1
ATOM 1318 C C . LEU A 1 163 ? 8.480 3.575 -10.533 1.00 89.12 163 LEU A C 1
ATOM 1320 O O . LEU A 1 163 ? 9.139 3.408 -11.553 1.00 89.12 163 LEU A O 1
ATOM 1324 N N . ALA A 1 164 ? 8.928 4.270 -9.489 1.00 89.81 164 ALA A N 1
ATOM 1325 C CA . ALA A 1 164 ? 10.338 4.588 -9.286 1.00 89.81 164 ALA A CA 1
ATOM 1326 C C . ALA A 1 164 ? 10.821 3.799 -8.074 1.00 89.81 164 ALA A C 1
ATOM 1328 O O . ALA A 1 164 ? 10.249 3.926 -6.989 1.00 89.81 164 ALA A O 1
ATOM 1329 N N . GLU A 1 165 ? 11.849 2.989 -8.276 1.00 86.50 165 GLU A N 1
ATOM 1330 C CA . GLU A 1 165 ? 12.341 2.037 -7.288 1.00 86.50 165 GLU A CA 1
ATOM 1331 C C . GLU A 1 165 ? 13.755 2.445 -6.871 1.00 86.50 165 GLU A C 1
ATOM 1333 O O . GLU A 1 165 ? 14.556 2.899 -7.691 1.00 86.50 165 GLU A O 1
ATOM 1338 N N . PHE A 1 166 ? 14.043 2.353 -5.571 1.00 86.44 166 PHE A N 1
ATOM 1339 C CA . PHE A 1 166 ? 15.319 2.765 -4.990 1.00 86.44 166 PHE A CA 1
ATOM 1340 C C . PHE A 1 166 ? 15.758 1.758 -3.932 1.00 86.44 166 PHE A C 1
ATOM 1342 O O . PHE A 1 166 ? 15.018 1.450 -3.000 1.00 86.44 166 PHE A O 1
ATOM 1349 N N . THR A 1 167 ? 17.004 1.314 -4.025 1.00 83.81 167 THR A N 1
ATOM 1350 C CA . THR A 1 167 ? 17.709 0.566 -2.985 1.00 83.81 167 THR A CA 1
ATOM 1351 C C . THR A 1 167 ? 18.923 1.379 -2.564 1.00 83.81 167 THR A C 1
ATOM 1353 O O . THR A 1 167 ? 19.950 1.369 -3.240 1.00 83.81 167 THR A O 1
ATOM 1356 N N . LEU A 1 168 ? 18.790 2.106 -1.452 1.00 83.81 168 LEU A N 1
ATOM 1357 C CA . LEU A 1 168 ? 19.792 3.066 -0.988 1.00 83.81 168 LEU A CA 1
ATOM 1358 C C . LEU A 1 168 ? 20.825 2.385 -0.078 1.00 83.81 168 LEU A C 1
ATOM 1360 O O . LEU A 1 168 ? 20.490 1.871 0.999 1.00 83.81 168 LEU A O 1
ATOM 1364 N N . THR A 1 169 ? 22.082 2.353 -0.524 1.00 82.44 169 THR A N 1
ATOM 1365 C CA . THR A 1 169 ? 23.194 1.684 0.175 1.00 82.44 169 THR A CA 1
ATOM 1366 C C . THR A 1 169 ? 24.486 2.508 0.064 1.00 82.44 169 THR A C 1
ATOM 1368 O O . THR A 1 169 ? 24.445 3.722 -0.077 1.00 82.44 169 THR A O 1
ATOM 1371 N N . THR A 1 170 ? 25.667 1.889 0.160 1.00 83.56 170 THR A N 1
ATOM 1372 C CA . THR A 1 170 ? 26.926 2.562 -0.210 1.00 83.56 170 THR A CA 1
ATOM 1373 C C . THR A 1 170 ? 26.997 2.847 -1.716 1.00 83.56 170 THR A C 1
ATOM 1375 O O . THR A 1 170 ? 27.622 3.820 -2.149 1.00 83.56 170 THR A O 1
ATOM 1378 N N . SER A 1 171 ? 26.348 2.004 -2.520 1.00 88.25 171 SER A N 1
ATOM 1379 C CA . SER A 1 171 ? 26.065 2.240 -3.931 1.00 88.25 171 SER A CA 1
ATOM 1380 C C . SER A 1 171 ? 24.578 2.021 -4.148 1.00 88.25 171 SER A C 1
ATOM 1382 O O . SER A 1 171 ? 24.072 0.911 -3.984 1.00 88.25 171 SER A O 1
ATOM 1384 N N . ASP A 1 172 ? 23.869 3.098 -4.437 1.00 89.75 172 ASP A N 1
ATOM 1385 C CA . ASP A 1 172 ? 22.433 3.050 -4.630 1.00 89.75 172 ASP A CA 1
ATOM 1386 C C . ASP A 1 172 ? 22.121 2.371 -5.954 1.00 89.75 172 ASP A C 1
ATOM 1388 O O . ASP A 1 172 ? 22.806 2.613 -6.950 1.00 89.75 172 ASP A O 1
ATOM 1392 N N . PHE A 1 173 ? 21.058 1.578 -5.966 1.00 89.62 173 PHE A N 1
ATOM 1393 C CA . PHE A 1 173 ? 20.435 1.067 -7.179 1.00 89.62 173 PHE A CA 1
ATOM 1394 C C . PHE A 1 173 ? 19.095 1.766 -7.347 1.00 89.62 173 PHE A C 1
ATOM 1396 O O . PHE A 1 173 ? 18.335 1.871 -6.386 1.00 89.62 173 PHE A O 1
ATOM 1403 N N . TYR A 1 174 ? 18.815 2.266 -8.541 1.00 89.06 174 TYR A N 1
ATOM 1404 C CA . TYR A 1 174 ? 17.541 2.904 -8.839 1.00 89.06 174 TYR A CA 1
ATOM 1405 C C . TYR A 1 174 ? 17.123 2.645 -10.276 1.00 89.06 174 TYR A C 1
ATOM 1407 O O . TYR A 1 174 ? 17.955 2.486 -11.180 1.00 89.06 174 TYR A O 1
ATOM 1415 N N . ASP A 1 175 ? 15.814 2.661 -10.478 1.00 91.62 175 ASP A N 1
ATOM 1416 C CA . ASP A 1 175 ? 15.198 2.440 -11.770 1.00 91.62 175 ASP A CA 1
ATOM 1417 C C . ASP A 1 175 ? 13.789 3.047 -11.842 1.00 91.62 175 ASP A C 1
ATOM 1419 O O . ASP A 1 175 ? 13.238 3.576 -10.872 1.00 91.62 175 ASP A O 1
ATOM 1423 N N . VAL A 1 176 ? 13.236 3.026 -13.054 1.00 92.06 176 VAL A N 1
ATOM 1424 C CA . VAL A 1 176 ? 11.813 3.264 -13.287 1.00 92.06 176 VAL A CA 1
ATOM 1425 C C . VAL A 1 176 ? 11.237 2.009 -13.915 1.00 92.06 176 VAL A C 1
ATOM 1427 O O . VAL A 1 176 ? 11.707 1.585 -14.975 1.00 92.06 176 VAL A O 1
ATOM 1430 N N . SER A 1 177 ? 10.190 1.465 -13.310 1.00 92.50 177 SER A N 1
ATOM 1431 C CA . SER A 1 177 ? 9.618 0.176 -13.667 1.00 92.50 177 SER A CA 1
ATOM 1432 C C . SER A 1 177 ? 8.203 0.297 -14.216 1.00 92.50 177 SER A C 1
ATOM 1434 O O . SER A 1 177 ? 7.349 1.016 -13.694 1.00 92.50 177 SER A O 1
ATOM 1436 N N . LEU A 1 178 ? 7.978 -0.409 -15.326 1.00 94.06 178 LEU A N 1
ATOM 1437 C CA . LEU A 1 178 ? 6.696 -0.559 -16.015 1.00 94.06 178 LEU A CA 1
ATOM 1438 C C . LEU A 1 178 ? 6.160 -1.994 -15.912 1.00 94.06 178 LEU A C 1
ATOM 1440 O O . LEU A 1 178 ? 5.230 -2.360 -16.638 1.00 94.06 178 LEU A O 1
ATOM 1444 N N . VAL A 1 179 ? 6.752 -2.818 -15.038 1.00 92.50 179 VAL A N 1
ATOM 1445 C CA . VAL A 1 179 ? 6.305 -4.194 -14.756 1.00 92.50 179 VAL A CA 1
ATOM 1446 C C . VAL A 1 179 ? 4.841 -4.202 -14.308 1.00 92.50 179 VAL A C 1
ATOM 1448 O O . VAL A 1 179 ? 4.053 -5.036 -14.761 1.00 92.50 179 VAL A O 1
ATOM 1451 N N . ASP A 1 180 ? 4.462 -3.184 -13.537 1.00 89.19 180 ASP A N 1
ATOM 1452 C CA . ASP A 1 180 ? 3.112 -2.945 -13.029 1.00 89.19 180 ASP A CA 1
ATOM 1453 C C . ASP A 1 180 ? 2.271 -2.030 -13.933 1.00 89.19 180 ASP A C 1
ATOM 1455 O O . ASP A 1 180 ? 1.175 -1.613 -13.567 1.00 89.19 180 ASP A O 1
ATOM 1459 N N . GLY A 1 181 ? 2.735 -1.749 -15.152 1.00 92.50 181 GLY A N 1
ATOM 1460 C CA . GLY A 1 181 ? 2.037 -0.928 -16.138 1.00 92.50 181 GLY A CA 1
ATOM 1461 C C . GLY A 1 181 ? 2.540 0.515 -16.217 1.00 92.50 181 GLY A C 1
ATOM 1462 O O . GLY A 1 181 ? 3.600 0.868 -15.721 1.00 92.50 181 GLY A O 1
ATOM 1463 N N . PHE A 1 182 ? 1.779 1.359 -16.911 1.00 93.50 182 PHE A N 1
ATOM 1464 C CA . PHE A 1 182 ? 2.088 2.770 -17.135 1.00 93.50 182 PHE A CA 1
ATOM 1465 C C . PHE A 1 182 ? 0.836 3.624 -16.953 1.00 93.50 182 PHE A C 1
ATOM 1467 O O . PHE A 1 182 ? -0.163 3.417 -17.644 1.00 93.50 182 PHE A O 1
ATOM 1474 N N . ASN A 1 183 ? 0.894 4.636 -16.095 1.00 89.94 183 ASN A N 1
ATOM 1475 C CA . ASN A 1 183 ? -0.173 5.632 -15.925 1.00 89.94 183 ASN A CA 1
ATOM 1476 C C . ASN A 1 183 ? 0.261 7.034 -16.376 1.00 89.94 183 ASN A C 1
ATOM 1478 O O . ASN A 1 183 ? -0.510 7.745 -17.029 1.00 89.94 183 ASN A O 1
ATOM 1482 N N . LEU A 1 184 ? 1.499 7.422 -16.076 1.00 90.12 184 LEU A N 1
ATOM 1483 C CA . LEU A 1 184 ? 2.061 8.725 -16.415 1.00 90.12 184 LEU A CA 1
ATOM 1484 C C . LEU A 1 184 ? 3.574 8.644 -16.692 1.00 90.12 184 LEU A C 1
ATOM 1486 O O . LEU A 1 184 ? 4.240 7.740 -16.179 1.00 90.12 184 LEU A O 1
ATOM 1490 N N . PRO A 1 185 ? 4.129 9.580 -17.489 1.00 90.62 185 PRO A N 1
ATOM 1491 C CA . PRO A 1 185 ? 5.567 9.661 -17.718 1.00 90.62 185 PRO A CA 1
ATOM 1492 C C . PRO A 1 185 ? 6.322 10.037 -16.441 1.00 90.62 185 PRO A C 1
ATOM 1494 O O . PRO A 1 185 ? 5.908 10.951 -15.722 1.00 90.62 185 PRO A O 1
ATOM 1497 N N . MET A 1 186 ? 7.455 9.384 -16.199 1.00 90.12 186 MET A N 1
ATOM 1498 C CA . MET A 1 186 ? 8.284 9.600 -15.013 1.00 90.12 186 MET A CA 1
ATOM 1499 C C . MET A 1 186 ? 9.768 9.490 -15.356 1.00 90.12 186 MET A C 1
ATOM 1501 O O . MET A 1 186 ? 10.158 8.648 -16.163 1.00 90.12 186 MET A O 1
ATOM 1505 N N . SER A 1 187 ? 10.605 10.306 -14.720 1.00 90.56 187 SER A N 1
ATOM 1506 C CA . SER A 1 187 ? 12.061 10.145 -14.758 1.00 90.56 187 SER A CA 1
ATOM 1507 C C . SER A 1 187 ? 12.698 10.394 -13.400 1.00 90.56 187 SER A C 1
ATOM 1509 O O . SER A 1 187 ? 12.316 11.336 -12.706 1.00 90.56 187 SER A O 1
ATOM 1511 N N . VAL A 1 188 ? 13.721 9.611 -13.082 1.00 91.19 188 VAL A N 1
ATOM 1512 C CA . VAL A 1 188 ? 14.574 9.733 -11.903 1.00 91.19 188 VAL A CA 1
ATOM 1513 C C . VAL A 1 188 ? 15.941 10.227 -12.356 1.00 91.19 188 VAL A C 1
ATOM 1515 O O . VAL A 1 188 ? 16.624 9.576 -13.147 1.00 91.19 188 VAL A O 1
ATOM 1518 N N . ARG A 1 189 ? 16.343 11.394 -11.855 1.00 91.81 189 ARG A N 1
ATOM 1519 C CA . ARG A 1 189 ? 17.658 11.979 -12.124 1.00 91.81 189 ARG A CA 1
ATOM 1520 C C . ARG A 1 189 ? 18.448 12.122 -10.822 1.00 91.81 189 ARG A C 1
ATOM 1522 O O . ARG A 1 189 ? 18.035 12.927 -9.983 1.00 91.81 189 ARG A O 1
ATOM 1529 N N . PRO A 1 190 ? 19.584 11.426 -10.672 1.00 92.31 190 PRO A N 1
ATOM 1530 C CA . PRO A 1 190 ? 20.513 11.677 -9.577 1.00 92.31 190 PRO A CA 1
ATOM 1531 C C . PRO A 1 190 ? 21.146 13.069 -9.702 1.00 92.31 190 PRO A C 1
ATOM 1533 O O . PRO A 1 190 ? 21.428 13.544 -10.806 1.00 92.31 190 PRO A O 1
ATOM 1536 N N . VAL A 1 191 ? 21.399 13.723 -8.575 1.00 90.81 191 VAL A N 1
ATOM 1537 C CA . VAL A 1 191 ? 22.124 14.992 -8.473 1.00 90.81 191 VAL A CA 1
ATOM 1538 C C . VAL A 1 191 ? 23.232 14.857 -7.435 1.00 90.81 191 VAL A C 1
ATOM 1540 O O . VAL A 1 191 ? 23.070 14.182 -6.425 1.00 90.81 191 VAL A O 1
ATOM 1543 N N . ASN A 1 192 ? 24.376 15.487 -7.704 1.00 89.12 192 ASN A N 1
ATOM 1544 C CA . ASN A 1 192 ? 25.555 15.515 -6.826 1.00 89.12 192 ASN A CA 1
ATOM 1545 C C . ASN A 1 192 ? 26.206 14.156 -6.489 1.00 89.12 192 ASN A C 1
ATOM 1547 O O . ASN A 1 192 ? 27.139 14.135 -5.694 1.00 89.12 192 ASN A O 1
ATOM 1551 N N . GLY A 1 193 ? 25.780 13.049 -7.103 1.00 87.62 193 GLY A N 1
ATOM 1552 C CA . GLY A 1 193 ? 26.412 11.742 -6.906 1.00 87.62 193 GLY A CA 1
ATOM 1553 C C . GLY A 1 193 ? 27.570 11.446 -7.857 1.00 87.62 193 GLY A C 1
ATOM 1554 O O . GLY A 1 193 ? 27.812 12.150 -8.841 1.00 87.62 193 GLY A O 1
ATOM 1555 N N . HIS A 1 194 ? 28.266 10.346 -7.574 1.00 87.75 194 HIS A N 1
ATOM 1556 C CA . HIS A 1 194 ? 29.385 9.839 -8.368 1.00 87.75 194 HIS A CA 1
ATOM 1557 C C . HIS A 1 194 ? 29.134 8.397 -8.838 1.00 87.75 194 HIS A C 1
ATOM 1559 O O . HIS A 1 194 ? 28.489 7.612 -8.143 1.00 87.75 194 HIS A O 1
ATOM 1565 N N . GLY A 1 195 ? 29.654 8.035 -10.017 1.00 88.12 195 GLY A N 1
ATOM 1566 C CA . GLY A 1 195 ? 29.443 6.724 -10.645 1.00 88.12 195 GLY A CA 1
ATOM 1567 C C . GLY A 1 195 ? 28.756 6.836 -12.008 1.00 88.12 195 GLY A C 1
ATOM 1568 O O . GLY A 1 195 ? 29.021 7.781 -12.747 1.00 88.12 195 GLY A O 1
ATOM 1569 N N . ASN A 1 196 ? 27.895 5.868 -12.348 1.00 87.69 196 ASN A N 1
ATOM 1570 C CA . ASN A 1 196 ? 27.133 5.881 -13.602 1.00 87.69 196 ASN A CA 1
ATOM 1571 C C . ASN A 1 196 ? 26.083 7.008 -13.591 1.00 87.69 196 ASN A C 1
ATOM 1573 O O . ASN A 1 196 ? 26.014 7.776 -14.545 1.00 87.69 196 ASN A O 1
ATOM 1577 N N . CYS A 1 197 ? 25.318 7.138 -12.494 1.00 90.75 197 CYS A N 1
ATOM 1578 C CA . CYS A 1 197 ? 24.398 8.252 -12.203 1.00 90.75 197 CYS A CA 1
ATOM 1579 C C . CYS A 1 197 ? 23.537 8.703 -13.406 1.00 90.75 197 CYS A C 1
ATOM 1581 O O . CYS A 1 197 ? 23.266 9.891 -13.590 1.00 90.75 197 CYS A O 1
ATOM 1583 N N . SER A 1 198 ? 23.144 7.744 -14.245 1.00 92.12 198 SER A N 1
ATOM 1584 C CA . SER A 1 198 ? 22.357 7.967 -15.452 1.00 92.12 198 SER A CA 1
ATOM 1585 C C . SER A 1 198 ? 20.899 8.282 -15.118 1.00 92.12 198 SER A C 1
ATOM 1587 O O . SER A 1 198 ? 20.394 7.965 -14.049 1.00 92.12 198 SER A O 1
ATOM 1589 N N . VAL A 1 199 ? 20.188 8.916 -16.047 1.00 90.50 199 VAL A N 1
ATOM 1590 C CA . VAL A 1 199 ? 18.755 9.178 -15.868 1.00 90.50 199 VAL A CA 1
ATOM 1591 C C . VAL A 1 199 ? 17.972 7.902 -16.176 1.00 90.50 199 VAL A C 1
ATOM 1593 O O . VAL A 1 199 ? 18.024 7.413 -17.303 1.00 90.50 199 VAL A O 1
ATOM 1596 N N . ALA A 1 200 ? 17.222 7.401 -15.194 1.00 91.44 200 ALA A N 1
ATOM 1597 C CA . ALA A 1 200 ? 16.263 6.314 -15.377 1.00 91.44 200 ALA A CA 1
ATOM 1598 C C . ALA A 1 200 ? 14.886 6.902 -15.694 1.00 91.44 200 ALA A C 1
ATOM 1600 O O . ALA A 1 200 ? 14.522 7.949 -15.151 1.00 91.44 200 ALA A O 1
ATOM 1601 N N . GLY A 1 201 ? 14.091 6.271 -16.559 1.00 89.88 201 GLY A N 1
ATOM 1602 C CA . GLY A 1 201 ? 12.750 6.794 -16.812 1.00 89.88 201 GLY A CA 1
ATOM 1603 C C . GLY A 1 201 ? 12.087 6.447 -18.128 1.00 89.88 201 GLY A C 1
ATOM 1604 O O . GLY A 1 201 ? 12.690 5.938 -19.071 1.00 89.88 201 GLY A O 1
ATOM 1605 N N . CYS A 1 202 ? 10.819 6.837 -18.173 1.00 90.81 202 CYS A N 1
ATOM 1606 C CA . CYS A 1 202 ? 9.902 6.716 -19.285 1.00 90.81 202 CYS A CA 1
ATOM 1607 C C . CYS A 1 202 ? 9.243 8.080 -19.527 1.00 90.81 202 CYS A C 1
ATOM 1609 O O . CYS A 1 202 ? 8.218 8.409 -18.933 1.00 90.81 202 CYS A O 1
ATOM 1611 N N . ILE A 1 203 ? 9.864 8.903 -20.378 1.00 88.06 203 ILE A N 1
ATOM 1612 C CA . ILE A 1 203 ? 9.346 10.236 -20.746 1.00 88.06 203 ILE A CA 1
ATOM 1613 C C . ILE A 1 203 ? 8.312 10.177 -21.879 1.00 88.06 203 ILE A C 1
ATOM 1615 O O . ILE A 1 203 ? 7.516 11.099 -22.049 1.00 88.06 203 ILE A O 1
ATOM 1619 N N . SER A 1 204 ? 8.328 9.094 -22.658 1.00 87.81 204 SER A N 1
ATOM 1620 C CA . SER A 1 204 ? 7.372 8.845 -23.734 1.00 87.81 204 SER A CA 1
ATOM 1621 C C . SER A 1 204 ? 5.993 8.524 -23.161 1.00 87.81 204 SER A C 1
ATOM 1623 O O . SER A 1 204 ? 5.869 7.801 -22.175 1.00 87.81 204 SER A O 1
ATOM 1625 N N . ASP A 1 205 ? 4.935 9.008 -23.812 1.00 89.56 205 ASP A N 1
ATOM 1626 C CA . ASP A 1 205 ? 3.568 8.705 -23.394 1.00 89.56 205 ASP A CA 1
ATOM 1627 C C . ASP A 1 205 ? 3.072 7.382 -24.001 1.00 89.56 205 ASP A C 1
ATOM 1629 O O . ASP A 1 205 ? 2.561 7.331 -25.125 1.00 89.56 205 ASP A O 1
ATOM 1633 N N . LEU A 1 206 ? 3.191 6.298 -23.231 1.00 90.88 206 LEU A N 1
ATOM 1634 C CA . LEU A 1 206 ? 2.755 4.956 -23.630 1.00 90.88 206 LEU A CA 1
ATOM 1635 C C . LEU A 1 206 ? 1.242 4.843 -23.870 1.00 90.88 206 LEU A C 1
ATOM 1637 O O . LEU A 1 206 ? 0.808 3.935 -24.582 1.00 90.88 206 LEU A O 1
ATOM 1641 N N . ARG A 1 207 ? 0.422 5.770 -23.353 1.00 91.19 207 ARG A N 1
ATOM 1642 C CA . ARG A 1 207 ? -1.044 5.745 -23.532 1.00 91.19 207 ARG A CA 1
ATOM 1643 C C . ARG A 1 207 ? -1.448 5.915 -24.993 1.00 91.19 207 ARG A C 1
ATOM 1645 O O . ARG A 1 207 ? -2.470 5.370 -25.403 1.00 91.19 207 ARG A O 1
ATOM 1652 N N . GLN A 1 208 ? -0.639 6.625 -25.780 1.00 89.06 208 GLN A N 1
ATOM 1653 C CA . GLN A 1 208 ? -0.918 6.895 -27.194 1.00 89.06 208 GLN A CA 1
ATOM 1654 C C . GLN A 1 208 ? -0.834 5.631 -28.056 1.00 89.06 208 GLN A C 1
ATOM 1656 O O . GLN A 1 208 ? -1.619 5.464 -28.984 1.00 89.06 208 GLN A O 1
ATOM 1661 N N . ASN A 1 209 ? 0.083 4.722 -27.715 1.00 89.62 209 ASN A N 1
ATOM 1662 C CA . ASN A 1 209 ? 0.353 3.498 -28.473 1.00 89.62 209 ASN A CA 1
ATOM 1663 C C . ASN A 1 209 ? 0.027 2.225 -27.676 1.00 89.62 209 ASN A C 1
ATOM 1665 O O . ASN A 1 209 ? 0.457 1.126 -28.048 1.00 89.62 209 ASN A O 1
ATOM 1669 N N . CYS A 1 210 ? -0.729 2.349 -26.584 1.00 94.94 210 CYS A N 1
ATOM 1670 C CA . CYS A 1 210 ? -1.110 1.220 -25.746 1.00 94.94 210 CYS A CA 1
ATOM 1671 C C . CYS A 1 210 ? -1.996 0.236 -26.539 1.00 94.94 210 CYS A C 1
ATOM 1673 O O . CYS A 1 210 ? -2.990 0.666 -27.132 1.00 94.94 210 CYS A O 1
ATOM 1675 N N . PRO A 1 211 ? -1.662 -1.071 -26.587 1.00 96.06 211 PRO A N 1
ATOM 1676 C CA . PRO A 1 211 ? -2.540 -2.090 -27.164 1.00 96.06 211 PRO A CA 1
ATOM 1677 C C . PRO A 1 211 ? -3.941 -2.045 -26.547 1.00 96.06 211 PRO A C 1
ATOM 1679 O O . PRO A 1 211 ? -4.090 -1.791 -25.352 1.00 96.06 211 PRO A O 1
ATOM 1682 N N . SER A 1 212 ? -4.971 -2.307 -27.348 1.00 94.75 212 SER A N 1
ATOM 1683 C CA . SER A 1 212 ? -6.371 -2.219 -26.910 1.00 94.75 212 SER A CA 1
ATOM 1684 C C . SER A 1 212 ? -6.685 -3.104 -25.705 1.00 94.75 212 SER A C 1
ATOM 1686 O O . SER A 1 212 ? -7.400 -2.680 -24.802 1.00 94.75 212 SER A O 1
ATOM 1688 N N . GLU A 1 213 ? -6.111 -4.299 -25.678 1.00 95.75 213 GLU A N 1
ATOM 1689 C CA . GLU A 1 213 ? -6.240 -5.304 -24.628 1.00 95.75 213 GLU A CA 1
ATOM 1690 C C . GLU A 1 213 ? -5.563 -4.893 -23.312 1.00 95.75 213 GLU A C 1
ATOM 1692 O O . GLU A 1 213 ? -5.960 -5.365 -22.253 1.00 95.75 213 GLU A O 1
ATOM 1697 N N . LEU A 1 214 ? -4.593 -3.974 -23.367 1.00 96.38 214 LEU A N 1
ATOM 1698 C CA . LEU A 1 214 ? -3.917 -3.414 -22.194 1.00 96.38 214 LEU A CA 1
ATOM 1699 C C . LEU A 1 214 ? -4.478 -2.038 -21.796 1.00 96.38 214 LEU A C 1
ATOM 1701 O O . LEU A 1 214 ? -4.137 -1.501 -20.743 1.00 96.38 214 LEU A O 1
ATOM 1705 N N . SER A 1 215 ? -5.319 -1.430 -22.634 1.00 95.25 215 SER A N 1
ATOM 1706 C CA . SER A 1 215 ? -5.744 -0.041 -22.458 1.00 95.25 215 SER A CA 1
ATOM 1707 C C . SER A 1 215 ? -6.804 0.121 -21.366 1.00 95.25 215 SER A C 1
ATOM 1709 O O . SER A 1 215 ? -7.866 -0.500 -21.406 1.00 95.25 215 SER A O 1
ATOM 1711 N N . VAL A 1 216 ? -6.554 1.032 -20.424 1.00 93.38 216 VAL A N 1
ATOM 1712 C CA . VAL A 1 216 ? -7.568 1.521 -19.480 1.00 93.38 216 VAL A CA 1
ATOM 1713 C C . VAL A 1 216 ? -8.193 2.776 -20.070 1.00 93.38 216 VAL A C 1
ATOM 1715 O O . VAL A 1 216 ? -7.489 3.760 -20.307 1.00 93.38 216 VAL A O 1
ATOM 1718 N N . LYS A 1 217 ? -9.506 2.759 -20.323 1.00 92.38 217 LYS A N 1
ATOM 1719 C CA . LYS A 1 217 ? -10.212 3.871 -20.974 1.00 92.38 217 LYS A CA 1
ATOM 1720 C C . LYS A 1 217 ? -11.181 4.575 -20.031 1.00 92.38 217 LYS A C 1
ATOM 1722 O O . LYS A 1 217 ? -12.001 3.928 -19.391 1.00 92.38 217 LYS A O 1
ATOM 1727 N N . THR A 1 218 ? -11.153 5.906 -20.037 1.00 90.38 218 THR A N 1
ATOM 1728 C CA . THR A 1 218 ? -12.200 6.754 -19.448 1.00 90.38 218 THR A CA 1
ATOM 1729 C C . THR A 1 218 ? -12.621 7.812 -20.463 1.00 90.38 218 THR A C 1
ATOM 1731 O O . THR A 1 218 ? -11.780 8.366 -21.174 1.00 90.38 218 THR A O 1
ATOM 1734 N N . GLY A 1 219 ? -13.925 8.046 -20.620 1.00 86.06 219 GLY A N 1
ATOM 1735 C CA . GLY A 1 219 ? -14.437 9.001 -21.616 1.00 86.06 219 GLY A CA 1
ATOM 1736 C C . GLY A 1 219 ? -13.943 8.743 -23.052 1.00 86.06 219 GLY A C 1
ATOM 1737 O O . GLY A 1 219 ? -13.706 9.685 -23.802 1.00 86.06 219 GLY A O 1
ATOM 1738 N N . GLY A 1 220 ? -13.705 7.476 -23.418 1.00 86.25 220 GLY A N 1
ATOM 1739 C CA . GLY A 1 220 ? -13.190 7.080 -24.736 1.00 86.25 220 GLY A CA 1
ATOM 1740 C C . GLY A 1 220 ? -11.684 7.289 -24.955 1.00 86.25 220 GLY A C 1
ATOM 1741 O O . GLY A 1 220 ? -11.180 6.917 -26.013 1.00 86.25 220 GLY A O 1
ATOM 1742 N N . ARG A 1 221 ? -10.950 7.828 -23.973 1.00 89.75 221 ARG A N 1
ATOM 1743 C CA . ARG A 1 221 ? -9.497 8.055 -24.036 1.00 89.75 221 ARG A CA 1
ATOM 1744 C C . ARG A 1 221 ? -8.745 7.043 -23.180 1.00 89.75 221 ARG A C 1
ATOM 1746 O O . ARG A 1 221 ? -9.178 6.742 -22.070 1.00 89.75 221 ARG A O 1
ATOM 1753 N N . THR A 1 222 ? -7.611 6.554 -23.677 1.00 92.50 222 THR A N 1
ATOM 1754 C CA . THR A 1 222 ? -6.694 5.721 -22.890 1.00 92.50 222 THR A CA 1
ATOM 1755 C C . THR A 1 222 ? -6.018 6.584 -21.830 1.00 92.50 222 THR A C 1
ATOM 1757 O O . THR A 1 222 ? -5.273 7.502 -22.165 1.00 92.50 222 THR A O 1
ATOM 1760 N N . VAL A 1 223 ? -6.290 6.305 -20.557 1.00 90.75 223 VAL A N 1
ATOM 1761 C CA . VAL A 1 223 ? -5.709 7.028 -19.414 1.00 90.75 223 VAL A CA 1
ATOM 1762 C C . VAL A 1 223 ? -4.544 6.302 -18.771 1.00 90.75 223 VAL A C 1
ATOM 1764 O O . VAL A 1 223 ? -3.739 6.948 -18.111 1.00 90.75 223 VAL A O 1
ATOM 1767 N N . ALA A 1 224 ? -4.420 4.999 -19.007 1.00 92.69 224 ALA A N 1
ATOM 1768 C CA . ALA A 1 224 ? -3.291 4.200 -18.564 1.00 92.69 224 ALA A CA 1
ATOM 1769 C C . ALA A 1 224 ? -3.165 2.914 -19.402 1.00 92.69 224 ALA A C 1
ATOM 1771 O O . ALA A 1 224 ? -4.080 2.555 -20.150 1.00 92.69 224 ALA A O 1
ATOM 1772 N N . CYS A 1 225 ? -2.030 2.233 -19.283 1.00 96.06 225 CYS A N 1
ATOM 1773 C CA . CYS A 1 225 ? -1.701 0.998 -19.981 1.00 96.06 225 CYS A CA 1
ATOM 1774 C C . CYS A 1 225 ? -1.291 -0.076 -18.968 1.00 96.06 225 CYS A C 1
ATOM 1776 O O . CYS A 1 225 ? -0.281 0.068 -18.286 1.00 96.06 225 CYS A O 1
ATOM 1778 N N . ARG A 1 226 ? -2.080 -1.144 -18.859 1.00 95.56 226 ARG A N 1
ATOM 1779 C CA . ARG A 1 226 ? -1.798 -2.312 -18.010 1.00 95.56 226 ARG A CA 1
ATOM 1780 C C . ARG A 1 226 ? -0.602 -3.088 -18.545 1.00 95.56 226 ARG A C 1
ATOM 1782 O O . ARG A 1 226 ? -0.322 -3.036 -19.741 1.00 95.56 226 ARG A O 1
ATOM 1789 N N . SER A 1 227 ? 0.100 -3.810 -17.680 1.00 94.50 227 SER A N 1
ATOM 1790 C CA . SER A 1 227 ? 1.120 -4.754 -18.133 1.00 94.50 227 SER A CA 1
ATOM 1791 C C . SER A 1 227 ? 0.476 -6.054 -18.622 1.00 94.50 227 SER A C 1
ATOM 1793 O O . SER A 1 227 ? -0.687 -6.353 -18.336 1.00 94.50 227 SER A O 1
ATOM 1795 N N . ALA A 1 228 ? 1.230 -6.856 -19.373 1.00 95.44 228 ALA A N 1
ATOM 1796 C CA . ALA A 1 228 ? 0.748 -8.164 -19.811 1.00 95.44 228 ALA A CA 1
ATOM 1797 C C . ALA A 1 228 ? 0.507 -9.117 -18.626 1.00 95.44 228 ALA A C 1
ATOM 1799 O O . ALA A 1 228 ? -0.452 -9.884 -18.650 1.00 95.44 228 ALA A O 1
ATOM 1800 N N . CYS A 1 229 ? 1.331 -9.044 -17.574 1.00 93.75 229 CYS A N 1
ATOM 1801 C CA . CYS A 1 229 ? 1.116 -9.839 -16.364 1.00 93.75 229 CYS A CA 1
ATOM 1802 C C . CYS A 1 229 ? -0.227 -9.495 -15.707 1.00 93.75 229 CYS A C 1
ATOM 1804 O O . CYS A 1 229 ? -1.010 -10.391 -15.410 1.00 93.75 229 CYS A O 1
ATOM 1806 N N . ASP A 1 230 ? -0.532 -8.205 -15.568 1.00 90.88 230 ASP A N 1
ATOM 1807 C CA . ASP A 1 230 ? -1.765 -7.722 -14.941 1.00 90.88 230 ASP A CA 1
ATOM 1808 C C . ASP A 1 230 ? -3.036 -8.114 -15.726 1.00 90.88 230 ASP A C 1
ATOM 1810 O O . ASP A 1 230 ? -4.074 -8.422 -15.139 1.00 90.88 230 ASP A O 1
ATOM 1814 N N . VAL A 1 231 ? -2.965 -8.164 -17.062 1.00 95.06 231 VAL A N 1
ATOM 1815 C CA . VAL A 1 231 ? -4.118 -8.531 -17.907 1.00 95.06 231 VAL A CA 1
ATOM 1816 C C . VAL A 1 231 ? -4.289 -10.039 -18.064 1.00 95.06 231 VAL A C 1
ATOM 1818 O O . VAL A 1 231 ? -5.406 -10.545 -17.954 1.00 95.06 231 VAL A O 1
ATOM 1821 N N . PHE A 1 232 ? -3.209 -10.761 -18.355 1.00 94.88 232 PHE A N 1
ATOM 1822 C CA . PHE A 1 232 ? -3.286 -12.175 -18.726 1.00 94.88 232 PHE A CA 1
ATOM 1823 C C . PHE A 1 232 ? -3.008 -13.120 -17.553 1.00 94.88 232 PHE A C 1
ATOM 1825 O O . PHE A 1 232 ? -3.440 -14.270 -17.591 1.00 94.88 232 PHE A O 1
ATOM 1832 N N . ASN A 1 233 ? -2.298 -12.655 -16.517 1.00 92.06 233 ASN A N 1
ATOM 1833 C CA . ASN A 1 233 ? -1.967 -13.391 -15.289 1.00 92.06 233 ASN A CA 1
ATOM 1834 C C . ASN A 1 233 ? -1.366 -14.795 -15.518 1.00 92.06 233 ASN A C 1
ATOM 1836 O O . ASN A 1 233 ? -1.529 -15.707 -14.703 1.00 92.06 233 ASN A O 1
ATOM 1840 N N . THR A 1 234 ? -0.666 -14.991 -16.635 1.00 92.44 234 THR A N 1
ATOM 1841 C CA . THR A 1 234 ? 0.040 -16.241 -16.943 1.00 92.44 234 THR A CA 1
ATOM 1842 C C . THR A 1 234 ? 1.445 -16.219 -16.359 1.00 92.44 234 THR A C 1
ATOM 1844 O O . THR A 1 234 ? 2.074 -15.162 -16.311 1.00 92.44 234 THR A O 1
ATOM 1847 N N . ASP A 1 235 ? 1.985 -17.390 -16.036 1.00 91.56 235 ASP A N 1
ATOM 1848 C CA . ASP A 1 235 ? 3.338 -17.514 -15.487 1.00 91.56 235 ASP A CA 1
ATOM 1849 C C . ASP A 1 235 ? 4.435 -16.980 -16.418 1.00 91.56 235 ASP A C 1
ATOM 1851 O O . ASP A 1 235 ? 5.421 -16.454 -15.918 1.00 91.56 235 ASP A O 1
ATOM 1855 N N . GLU A 1 236 ? 4.239 -17.028 -17.740 1.00 92.06 236 GLU A N 1
ATOM 1856 C CA . GLU A 1 236 ? 5.170 -16.453 -18.720 1.00 92.06 236 GLU A CA 1
ATOM 1857 C C . GLU A 1 236 ? 5.244 -14.922 -18.607 1.00 92.06 236 GLU A C 1
ATOM 1859 O O . GLU A 1 236 ? 6.320 -14.370 -18.407 1.00 92.06 236 GLU A O 1
ATOM 1864 N N . TYR A 1 237 ? 4.107 -14.219 -18.671 1.00 93.38 237 TYR A N 1
ATOM 1865 C CA . TYR A 1 237 ? 4.091 -12.755 -18.543 1.00 93.38 237 TYR A CA 1
ATOM 1866 C C . TYR A 1 237 ? 4.483 -12.249 -17.153 1.00 93.38 237 TYR A C 1
ATOM 1868 O O . TYR A 1 237 ? 5.004 -11.142 -17.042 1.00 93.38 237 TYR A O 1
ATOM 1876 N N . CYS A 1 238 ? 4.216 -13.032 -16.108 1.00 91.69 238 CYS A N 1
ATOM 1877 C CA . CYS A 1 238 ? 4.519 -12.676 -14.723 1.00 91.69 238 CYS A CA 1
ATOM 1878 C C . CYS A 1 238 ? 5.862 -13.229 -14.225 1.00 91.69 238 CYS A C 1
ATOM 1880 O O . CYS A 1 238 ? 6.182 -13.051 -13.054 1.00 91.69 238 CYS A O 1
ATOM 1882 N N . CYS A 1 239 ? 6.611 -13.940 -15.072 1.00 92.38 239 CYS A N 1
ATOM 1883 C CA . CYS A 1 239 ? 7.863 -14.603 -14.718 1.00 92.38 239 CYS A CA 1
ATOM 1884 C C . CYS A 1 239 ? 7.779 -15.470 -13.441 1.00 92.38 239 CYS A C 1
ATOM 1886 O O . CYS A 1 239 ? 8.612 -15.372 -12.542 1.00 92.38 239 CYS A O 1
ATOM 1888 N N . ARG A 1 240 ? 6.751 -16.323 -13.335 1.00 88.38 240 ARG A N 1
ATOM 1889 C CA . ARG A 1 240 ? 6.527 -17.209 -12.174 1.00 88.38 240 ARG A CA 1
ATOM 1890 C C . ARG A 1 240 ? 6.842 -18.667 -12.497 1.00 88.38 240 ARG A C 1
ATOM 1892 O O . ARG A 1 240 ? 6.869 -19.079 -13.656 1.00 88.38 240 ARG A O 1
ATOM 1899 N N . GLY A 1 241 ? 7.028 -19.478 -11.456 1.00 90.31 241 GLY A N 1
ATOM 1900 C CA . GLY A 1 241 ? 7.202 -20.925 -11.596 1.00 90.31 241 GLY A CA 1
ATOM 1901 C C . GLY A 1 241 ? 8.409 -21.269 -12.469 1.00 90.31 241 GLY A C 1
ATOM 1902 O O . GLY A 1 241 ? 9.531 -20.875 -12.160 1.00 90.31 241 GLY A O 1
ATOM 1903 N N . VAL A 1 242 ? 8.179 -21.978 -13.579 1.00 91.00 242 VAL A N 1
ATOM 1904 C CA . VAL A 1 242 ? 9.248 -22.352 -14.526 1.00 91.00 242 VAL A CA 1
ATOM 1905 C C . VAL A 1 242 ? 9.887 -21.151 -15.228 1.00 91.00 242 VAL A C 1
ATOM 1907 O O . VAL A 1 242 ? 11.008 -21.281 -15.704 1.00 91.00 242 VAL A O 1
ATOM 1910 N N . TYR A 1 243 ? 9.205 -20.000 -15.245 1.00 90.38 243 TYR A N 1
ATOM 1911 C CA . TYR A 1 243 ? 9.693 -18.724 -15.773 1.00 90.38 243 TYR A CA 1
ATOM 1912 C C . TYR A 1 243 ? 10.346 -17.845 -14.691 1.00 90.38 243 TYR A C 1
ATOM 1914 O O . TYR A 1 243 ? 10.631 -16.681 -14.935 1.00 90.38 243 TYR A O 1
ATOM 1922 N N . GLY A 1 244 ? 10.584 -18.362 -13.481 1.00 88.19 244 GLY A N 1
ATOM 1923 C CA . GLY A 1 244 ? 11.158 -17.613 -12.351 1.00 88.19 244 GLY A CA 1
ATOM 1924 C C . GLY A 1 244 ? 12.664 -17.348 -12.443 1.00 88.19 244 GLY A C 1
ATOM 1925 O O . GLY A 1 244 ? 13.349 -17.363 -11.425 1.00 88.19 244 GLY A O 1
ATOM 1926 N N . ASN A 1 245 ? 13.215 -17.212 -13.649 1.00 87.56 245 ASN A N 1
ATOM 1927 C CA . ASN A 1 245 ? 14.618 -16.865 -13.866 1.00 87.56 245 ASN A CA 1
ATOM 1928 C C . ASN A 1 245 ? 14.799 -16.159 -15.226 1.00 87.56 245 ASN A C 1
ATOM 1930 O O . ASN A 1 245 ? 14.028 -16.415 -16.157 1.00 87.56 245 ASN A O 1
ATOM 1934 N N . PRO A 1 246 ? 15.856 -15.341 -15.391 1.00 88.25 246 PRO A N 1
ATOM 1935 C CA . PRO A 1 246 ? 16.089 -14.558 -16.611 1.00 88.25 246 PRO A CA 1
ATOM 1936 C C . PRO A 1 246 ? 16.369 -15.409 -17.861 1.00 88.25 246 PRO A C 1
ATOM 1938 O O . PRO A 1 246 ? 16.259 -14.926 -18.984 1.00 88.25 246 PRO A O 1
ATOM 1941 N N . VAL A 1 247 ? 16.738 -16.684 -17.699 1.00 89.81 247 VAL A N 1
ATOM 1942 C CA . VAL A 1 247 ? 16.986 -17.587 -18.837 1.00 89.81 247 VAL A CA 1
ATOM 1943 C C . VAL A 1 247 ? 15.670 -18.056 -19.457 1.00 89.81 247 VAL A C 1
ATOM 1945 O O . VAL A 1 247 ? 15.579 -18.241 -20.668 1.00 89.81 247 VAL A O 1
ATOM 1948 N N . THR A 1 248 ? 14.635 -18.233 -18.641 1.00 92.38 248 THR A N 1
ATOM 1949 C CA . THR A 1 248 ? 13.340 -18.779 -19.067 1.00 92.38 248 THR A CA 1
ATOM 1950 C C . THR A 1 248 ? 12.293 -17.696 -19.295 1.00 92.38 248 THR A C 1
ATOM 1952 O O . THR A 1 248 ? 11.521 -17.820 -20.245 1.00 92.38 248 THR A O 1
ATOM 1955 N N . CYS A 1 249 ? 12.278 -16.618 -18.503 1.00 93.69 249 CYS A N 1
ATOM 1956 C CA . CYS A 1 249 ? 11.406 -15.478 -18.775 1.00 93.69 249 CYS A CA 1
ATOM 1957 C C . CYS A 1 249 ? 12.012 -14.591 -19.861 1.00 93.69 249 CYS A C 1
ATOM 1959 O O . CYS A 1 249 ? 12.904 -13.788 -19.598 1.00 93.69 249 CYS A O 1
ATOM 1961 N N . GLN A 1 250 ? 11.533 -14.747 -21.091 1.00 93.69 250 GLN A N 1
ATOM 1962 C CA . GLN A 1 250 ? 12.045 -14.007 -22.240 1.00 93.69 250 GLN A CA 1
ATOM 1963 C C . GLN A 1 250 ? 11.169 -12.789 -22.576 1.00 93.69 250 GLN A C 1
ATOM 1965 O O . GLN A 1 250 ? 9.959 -12.809 -22.338 1.00 93.69 250 GLN A O 1
ATOM 1970 N N . PRO A 1 251 ? 11.734 -11.733 -23.195 1.00 94.12 251 PRO A N 1
ATOM 1971 C CA . PRO A 1 251 ? 10.958 -10.573 -23.614 1.00 94.12 251 PRO A CA 1
ATOM 1972 C C . PRO A 1 251 ? 9.838 -10.941 -24.599 1.00 94.12 251 PRO A C 1
ATOM 1974 O O . PRO A 1 251 ? 10.079 -11.503 -25.675 1.00 94.12 251 PRO A O 1
ATOM 1977 N N . THR A 1 252 ? 8.610 -10.540 -24.275 1.00 95.31 252 THR A N 1
ATOM 1978 C CA . THR A 1 252 ? 7.402 -10.826 -25.058 1.00 95.31 252 THR A CA 1
ATOM 1979 C C . THR A 1 252 ? 7.065 -9.682 -26.017 1.00 95.31 252 THR A C 1
ATOM 1981 O O . THR A 1 252 ? 7.709 -8.631 -26.017 1.00 95.31 252 THR A O 1
ATOM 1984 N N . TYR A 1 253 ? 6.037 -9.859 -26.855 1.00 95.94 253 TYR A N 1
ATOM 1985 C CA . TYR A 1 253 ? 5.530 -8.782 -27.716 1.00 95.94 253 TYR A CA 1
ATOM 1986 C C . TYR A 1 253 ? 5.191 -7.510 -26.915 1.00 95.94 253 TYR A C 1
ATOM 1988 O O . TYR A 1 253 ? 5.545 -6.404 -27.326 1.00 95.94 253 TYR A O 1
ATOM 1996 N N . TYR A 1 254 ? 4.555 -7.670 -25.751 1.00 96.38 254 TYR A N 1
ATOM 1997 C CA . TYR A 1 254 ? 4.117 -6.558 -24.912 1.00 96.38 254 TYR A CA 1
ATOM 1998 C C . TYR A 1 254 ? 5.279 -5.849 -24.215 1.00 96.38 254 TYR A C 1
ATOM 2000 O O . TYR A 1 254 ? 5.375 -4.625 -24.313 1.00 96.38 254 TYR A O 1
ATOM 2008 N N . SER A 1 255 ? 6.201 -6.593 -23.589 1.00 94.94 255 SER A N 1
ATOM 2009 C CA . SER A 1 255 ? 7.349 -5.974 -22.911 1.00 94.94 255 SER A CA 1
ATOM 2010 C C . SER A 1 255 ? 8.280 -5.274 -23.902 1.00 94.94 255 SER A C 1
ATOM 2012 O O . SER A 1 255 ? 8.675 -4.136 -23.669 1.00 94.94 255 SER A O 1
ATOM 2014 N N . LYS A 1 256 ? 8.512 -5.851 -25.092 1.00 95.31 256 LYS A N 1
ATOM 2015 C CA . LYS A 1 256 ? 9.249 -5.171 -26.176 1.00 95.31 256 LYS A CA 1
ATOM 2016 C C . LYS A 1 256 ? 8.592 -3.857 -26.593 1.00 95.31 256 LYS A C 1
ATOM 2018 O O . LYS A 1 256 ? 9.291 -2.888 -26.871 1.00 95.31 256 LYS A O 1
ATOM 2023 N N . LYS A 1 257 ? 7.257 -3.789 -26.623 1.00 94.62 257 LYS A N 1
ATOM 2024 C CA . LYS A 1 257 ? 6.540 -2.548 -26.949 1.00 94.62 257 LYS A CA 1
ATOM 2025 C C . LYS A 1 257 ? 6.774 -1.464 -25.894 1.00 94.62 257 LYS A C 1
ATOM 2027 O O . LYS A 1 257 ? 6.996 -0.312 -26.259 1.00 94.62 257 LYS A O 1
ATOM 2032 N N . PHE A 1 258 ? 6.766 -1.842 -24.617 1.00 95.06 258 PHE A N 1
ATOM 2033 C CA . PHE A 1 258 ? 7.055 -0.936 -23.503 1.00 95.06 258 PHE A CA 1
ATOM 2034 C C . PHE A 1 258 ? 8.514 -0.471 -23.554 1.00 95.06 258 PHE A C 1
ATOM 2036 O O . PHE A 1 258 ? 8.779 0.730 -23.517 1.00 95.06 258 PHE A O 1
ATOM 2043 N N . LYS A 1 259 ? 9.447 -1.403 -23.778 1.00 94.62 259 LYS A N 1
ATOM 2044 C CA . LYS A 1 259 ? 10.880 -1.122 -23.893 1.00 94.62 259 LYS A CA 1
ATOM 2045 C C . LYS A 1 259 ? 11.225 -0.197 -25.055 1.00 94.62 259 LYS A C 1
ATOM 2047 O O . LYS A 1 259 ? 12.031 0.713 -24.906 1.00 94.62 259 LYS A O 1
ATOM 2052 N N . ASN A 1 260 ? 10.583 -0.387 -26.206 1.00 93.50 260 ASN A N 1
ATOM 2053 C CA . ASN A 1 260 ? 10.788 0.468 -27.374 1.00 93.50 260 ASN A CA 1
ATOM 2054 C C . ASN A 1 260 ? 10.356 1.918 -27.117 1.00 93.50 260 ASN A C 1
ATOM 2056 O O . ASN A 1 260 ? 10.971 2.841 -27.643 1.00 93.50 260 ASN A O 1
ATOM 2060 N N . ALA A 1 261 ? 9.297 2.126 -26.331 1.00 92.38 261 ALA A N 1
ATOM 2061 C CA . ALA A 1 261 ? 8.866 3.467 -25.951 1.00 92.38 261 ALA A CA 1
ATOM 2062 C C . ALA A 1 261 ? 9.770 4.077 -24.870 1.00 92.38 261 ALA A C 1
ATOM 2064 O O . ALA A 1 261 ? 10.013 5.287 -24.890 1.00 92.38 261 ALA A O 1
ATOM 2065 N N . CYS A 1 262 ? 10.250 3.244 -23.941 1.00 93.19 262 CYS A N 1
ATOM 2066 C CA . CYS A 1 262 ? 11.001 3.649 -22.757 1.00 93.19 262 CYS A CA 1
ATOM 2067 C C . CYS A 1 262 ? 12.227 2.742 -22.541 1.00 93.19 262 CYS A C 1
ATOM 2069 O O . CYS A 1 262 ? 12.178 1.811 -21.737 1.00 93.19 262 CYS A O 1
ATOM 2071 N N . PRO A 1 263 ? 13.341 3.005 -23.258 1.00 92.69 263 PRO A N 1
ATOM 2072 C CA . PRO A 1 263 ? 14.530 2.147 -23.232 1.00 92.69 263 PRO A CA 1
ATOM 2073 C C . PRO A 1 263 ? 15.232 2.093 -21.870 1.00 92.69 263 PRO A C 1
ATOM 2075 O O . PRO A 1 263 ? 15.868 1.095 -21.553 1.00 92.69 263 PRO A O 1
ATOM 2078 N N . THR A 1 264 ? 15.097 3.152 -21.072 1.00 91.12 264 THR A N 1
ATOM 2079 C CA . THR A 1 264 ? 15.735 3.354 -19.759 1.00 91.12 264 THR A CA 1
ATOM 2080 C C . THR A 1 264 ? 14.821 2.987 -18.583 1.00 91.12 264 THR A C 1
ATOM 2082 O O . THR A 1 264 ? 14.969 3.531 -17.489 1.00 91.12 264 THR A O 1
ATOM 2085 N N . SER A 1 265 ? 13.845 2.108 -18.817 1.00 91.94 265 SER A N 1
ATOM 2086 C CA . SER A 1 265 ? 12.916 1.588 -17.808 1.00 91.94 265 SER A CA 1
ATOM 2087 C C . SER A 1 265 ? 12.796 0.071 -17.897 1.00 91.94 265 SER A C 1
ATOM 2089 O O . SER A 1 265 ? 12.950 -0.487 -18.989 1.00 91.94 265 SER A O 1
ATOM 2091 N N . TYR A 1 266 ? 12.462 -0.577 -16.776 1.00 93.25 266 TYR A N 1
ATOM 2092 C CA . TYR A 1 266 ? 12.084 -1.989 -16.764 1.00 93.25 266 TYR A CA 1
ATOM 2093 C C . TYR A 1 266 ? 10.756 -2.171 -17.495 1.00 93.25 266 TYR A C 1
ATOM 2095 O O . TYR A 1 266 ? 9.771 -1.496 -17.206 1.00 93.25 266 TYR A O 1
ATOM 2103 N N . SER A 1 267 ? 10.717 -3.099 -18.445 1.00 94.00 267 SER A N 1
ATOM 2104 C CA . SER A 1 267 ? 9.510 -3.453 -19.203 1.00 94.00 267 SER A CA 1
ATOM 2105 C C . SER A 1 267 ? 8.881 -4.787 -18.782 1.00 94.00 267 SER A C 1
ATOM 2107 O O . SER A 1 267 ? 7.745 -5.075 -19.160 1.00 94.00 267 SER A O 1
ATOM 2109 N N . TYR A 1 268 ? 9.623 -5.609 -18.038 1.00 92.56 268 TYR A N 1
ATOM 2110 C CA . TYR A 1 268 ? 9.206 -6.871 -17.419 1.00 92.56 268 TYR A CA 1
ATOM 2111 C C . TYR A 1 268 ? 10.206 -7.246 -16.306 1.00 92.56 268 TYR A C 1
ATOM 2113 O O . TYR A 1 268 ? 11.255 -6.616 -16.196 1.00 92.56 268 TYR A O 1
ATOM 2121 N N . ALA A 1 269 ? 9.888 -8.256 -15.489 1.00 88.44 269 ALA A N 1
ATOM 2122 C CA . ALA A 1 269 ? 10.598 -8.538 -14.233 1.00 88.44 269 ALA A CA 1
ATOM 2123 C C . ALA A 1 269 ? 12.108 -8.827 -14.369 1.00 88.44 269 ALA A C 1
ATOM 2125 O O . ALA A 1 269 ? 12.853 -8.586 -13.430 1.00 88.44 269 ALA A O 1
ATOM 2126 N N . TYR A 1 270 ? 12.568 -9.326 -15.521 1.00 88.44 270 TYR A N 1
ATOM 2127 C CA . TYR A 1 270 ? 13.982 -9.651 -15.763 1.00 88.44 270 TYR A CA 1
ATOM 2128 C C . TYR A 1 270 ? 14.611 -8.777 -16.867 1.00 88.44 270 TYR A C 1
ATOM 2130 O O . TYR A 1 270 ? 15.481 -9.225 -17.615 1.00 88.44 270 TYR A O 1
ATOM 2138 N N . ASP A 1 271 ? 14.148 -7.531 -17.019 1.00 85.06 271 ASP A N 1
ATOM 2139 C CA . ASP A 1 271 ? 14.659 -6.572 -18.013 1.00 85.06 271 ASP A CA 1
ATOM 2140 C C . ASP A 1 271 ? 16.011 -5.946 -17.623 1.00 85.06 271 ASP A C 1
ATOM 2142 O O . ASP A 1 271 ? 16.134 -4.732 -17.470 1.00 85.06 271 ASP A O 1
ATOM 2146 N N . ASP A 1 272 ? 17.045 -6.775 -17.497 1.00 80.56 272 ASP A N 1
ATOM 2147 C CA . ASP A 1 272 ? 18.431 -6.353 -17.265 1.00 80.56 272 ASP A CA 1
ATOM 2148 C C . ASP A 1 272 ? 19.255 -6.347 -18.568 1.00 80.56 272 ASP A C 1
ATOM 2150 O O . ASP A 1 272 ? 18.949 -7.104 -19.496 1.00 80.56 272 ASP A O 1
ATOM 2154 N N . PRO A 1 273 ? 20.341 -5.546 -18.688 1.00 72.44 273 PRO A N 1
ATOM 2155 C CA . PRO A 1 273 ? 20.913 -4.603 -17.713 1.00 72.44 273 PRO A CA 1
ATOM 2156 C C . PRO A 1 273 ? 20.652 -3.120 -18.048 1.00 72.44 273 PRO A C 1
ATOM 2158 O O . PRO A 1 273 ? 21.237 -2.232 -17.440 1.00 72.44 273 PRO A O 1
ATOM 2161 N N . THR A 1 274 ? 19.832 -2.818 -19.058 1.00 76.31 274 THR A N 1
ATOM 2162 C CA . THR A 1 274 ? 19.620 -1.426 -19.525 1.00 76.31 274 THR A CA 1
ATOM 2163 C C . THR A 1 274 ? 18.671 -0.599 -18.651 1.00 76.31 274 THR A C 1
ATOM 2165 O O . THR A 1 274 ? 18.430 0.570 -18.951 1.00 76.31 274 THR A O 1
ATOM 2168 N N . SER A 1 275 ? 18.115 -1.208 -17.604 1.00 80.75 275 SER A N 1
ATOM 2169 C CA . SER A 1 275 ? 17.017 -0.649 -16.810 1.00 80.75 275 SER A CA 1
ATOM 2170 C C . SER A 1 275 ? 17.410 -0.297 -15.381 1.00 80.75 275 SER A C 1
ATOM 2172 O O . SER A 1 275 ? 16.698 0.484 -14.765 1.00 80.75 275 SER A O 1
ATOM 2174 N N . ILE A 1 276 ? 18.530 -0.829 -14.879 1.00 83.38 276 ILE A N 1
ATOM 2175 C CA . ILE A 1 276 ? 19.041 -0.570 -13.530 1.00 83.38 276 ILE A CA 1
ATOM 2176 C C . ILE A 1 276 ? 20.284 0.297 -13.582 1.00 83.38 276 ILE A C 1
ATOM 2178 O O . ILE A 1 276 ? 21.233 0.036 -14.329 1.00 83.38 276 ILE A O 1
ATOM 2182 N N . PHE A 1 277 ? 20.286 1.339 -12.763 1.00 89.31 277 PHE A N 1
ATOM 2183 C CA . PHE A 1 277 ? 21.374 2.295 -12.703 1.00 89.31 277 PHE A CA 1
ATOM 2184 C C . PHE A 1 277 ? 21.904 2.400 -11.285 1.00 89.31 277 PHE A C 1
ATOM 2186 O O . PHE A 1 277 ? 21.181 2.205 -10.312 1.00 89.31 277 PHE A O 1
ATOM 2193 N N . THR A 1 278 ? 23.192 2.718 -11.183 1.00 91.50 278 THR A N 1
ATOM 2194 C CA . THR A 1 278 ? 23.864 2.883 -9.899 1.00 91.50 278 THR A CA 1
ATOM 2195 C C . THR A 1 278 ? 24.419 4.283 -9.726 1.00 91.50 278 THR A C 1
ATOM 2197 O O . THR A 1 278 ? 24.865 4.923 -10.687 1.00 91.50 278 THR A O 1
ATOM 2200 N N . CYS A 1 279 ? 24.369 4.788 -8.498 1.00 92.38 279 CYS A N 1
ATOM 2201 C CA . CYS A 1 279 ? 24.952 6.071 -8.125 1.00 92.38 279 CYS A CA 1
ATOM 2202 C C . CYS A 1 279 ? 25.335 6.044 -6.642 1.00 92.38 279 CYS A C 1
ATOM 2204 O O . CYS A 1 279 ? 24.697 5.366 -5.850 1.00 92.38 279 CYS A O 1
ATOM 2206 N N . SER A 1 280 ? 26.400 6.738 -6.257 1.00 91.56 280 SER A N 1
ATOM 2207 C CA . SER A 1 280 ? 26.831 6.813 -4.857 1.00 91.56 280 SER A CA 1
ATOM 2208 C C . SER A 1 280 ? 26.794 8.256 -4.375 1.00 91.56 280 SER A C 1
ATOM 2210 O O . SER A 1 280 ? 27.323 9.143 -5.049 1.00 91.56 280 SER A O 1
ATOM 2212 N N . GLY A 1 281 ? 26.201 8.475 -3.196 1.00 86.31 281 GLY A N 1
ATOM 2213 C CA . GLY A 1 281 ? 26.139 9.788 -2.548 1.00 86.31 281 GLY A CA 1
ATOM 2214 C C . GLY A 1 281 ? 25.318 10.821 -3.323 1.00 86.31 281 GLY A C 1
ATOM 2215 O O . GLY A 1 281 ? 25.681 11.994 -3.325 1.00 86.31 281 GLY A O 1
ATOM 2216 N N . ALA A 1 282 ? 24.271 10.383 -4.026 1.00 88.38 282 ALA A N 1
ATOM 2217 C CA . ALA A 1 282 ? 23.372 11.261 -4.768 1.00 88.38 282 ALA A CA 1
ATOM 2218 C C . ALA A 1 282 ? 22.134 11.635 -3.949 1.00 88.38 282 ALA A C 1
ATOM 2220 O O . ALA A 1 282 ? 21.623 10.837 -3.169 1.00 88.38 282 ALA A O 1
ATOM 2221 N N . ASP A 1 283 ? 21.594 12.817 -4.234 1.00 88.50 283 ASP A N 1
ATOM 2222 C CA . ASP A 1 283 ? 20.169 13.078 -4.037 1.00 88.50 283 ASP A CA 1
ATOM 2223 C C . ASP A 1 283 ? 19.425 12.776 -5.346 1.00 88.50 283 ASP A C 1
ATOM 2225 O O . ASP A 1 283 ? 20.024 12.741 -6.423 1.00 88.50 283 ASP A O 1
ATOM 2229 N N . TYR A 1 284 ? 18.109 12.591 -5.294 1.00 87.44 284 TYR A N 1
ATOM 2230 C CA . TYR A 1 28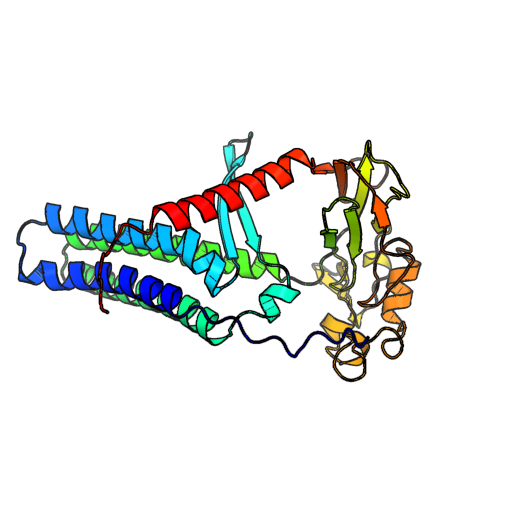4 ? 17.316 12.215 -6.465 1.00 87.44 284 TYR A CA 1
ATOM 2231 C C . TYR A 1 284 ? 16.218 13.231 -6.756 1.00 87.44 284 TYR A C 1
ATOM 2233 O O . TYR A 1 284 ? 15.537 13.733 -5.861 1.00 87.44 284 TYR A O 1
ATOM 2241 N N . VAL A 1 285 ? 16.026 13.521 -8.043 1.00 86.50 285 VAL A N 1
ATOM 2242 C CA . VAL A 1 285 ? 14.920 14.337 -8.544 1.00 86.50 285 VAL A CA 1
ATOM 2243 C C . VAL A 1 285 ? 13.993 13.449 -9.355 1.00 86.50 285 VAL A C 1
ATOM 2245 O O . VAL A 1 285 ? 14.353 13.004 -10.448 1.00 86.50 285 VAL A O 1
ATOM 2248 N N . ILE A 1 286 ? 12.789 13.225 -8.836 1.00 88.31 286 ILE A N 1
ATOM 2249 C CA . ILE A 1 286 ? 11.717 12.537 -9.554 1.00 88.31 286 ILE A CA 1
ATOM 2250 C C . ILE A 1 286 ? 10.897 13.590 -10.283 1.00 88.31 286 ILE A C 1
ATOM 2252 O O . ILE A 1 286 ? 10.373 14.518 -9.671 1.00 88.31 286 ILE A O 1
ATOM 2256 N N . THR A 1 287 ? 10.794 13.462 -11.600 1.00 83.50 287 THR A N 1
ATOM 2257 C CA . THR A 1 287 ? 9.999 14.360 -12.440 1.00 83.50 287 THR A CA 1
ATOM 2258 C C . THR A 1 287 ? 8.827 13.602 -13.028 1.00 83.50 287 THR A C 1
ATOM 2260 O O . THR A 1 287 ? 9.018 12.622 -13.750 1.00 83.50 287 THR A O 1
ATOM 2263 N N . PHE A 1 288 ? 7.622 14.092 -12.759 1.00 86.12 288 PHE A N 1
ATOM 2264 C CA . PHE A 1 288 ? 6.398 13.608 -13.382 1.00 86.12 288 PHE A CA 1
ATOM 2265 C C . PHE A 1 288 ? 6.077 14.452 -14.615 1.00 86.12 288 PHE A C 1
ATOM 2267 O O . PHE A 1 288 ? 6.243 15.673 -14.595 1.00 86.12 288 PHE A O 1
ATOM 2274 N N . CYS A 1 289 ? 5.613 13.808 -15.689 1.00 82.31 289 CYS A N 1
ATOM 2275 C CA . CYS A 1 289 ? 5.190 14.481 -16.921 1.00 82.31 289 CYS A CA 1
ATOM 2276 C C . CYS A 1 289 ? 6.263 15.417 -17.512 1.00 82.31 289 CYS A C 1
ATOM 2278 O O . CYS A 1 289 ? 5.946 16.502 -17.999 1.00 82.31 289 CYS A O 1
ATOM 2280 N N . GLY A 1 290 ? 7.531 14.990 -17.485 1.00 63.44 290 GLY A N 1
ATOM 2281 C CA . GLY A 1 290 ? 8.681 15.744 -17.989 1.00 63.44 290 GLY A CA 1
ATOM 2282 C C . GLY A 1 290 ? 8.651 15.979 -19.504 1.00 63.44 290 GLY A C 1
ATOM 2283 O O . GLY A 1 290 ? 9.409 15.374 -20.254 1.00 63.44 290 GLY A O 1
ATOM 2284 N N . SER A 1 291 ? 7.789 16.885 -19.958 1.00 52.31 291 SER A N 1
ATOM 2285 C CA . SER A 1 291 ? 7.914 17.595 -21.230 1.00 52.31 291 SER A CA 1
ATOM 2286 C C . SER A 1 291 ? 8.300 19.048 -20.941 1.00 52.31 291 SER A C 1
ATOM 2288 O O . SER A 1 291 ? 8.120 19.527 -19.825 1.00 52.31 291 SER A O 1
ATOM 2290 N N . LYS A 1 292 ? 8.868 19.746 -21.931 1.00 44.62 292 LYS A N 1
ATOM 2291 C CA . LYS A 1 292 ? 9.562 21.048 -21.821 1.00 44.62 292 LYS A CA 1
ATOM 2292 C C . LYS A 1 292 ? 8.800 22.221 -21.155 1.00 44.62 292 LYS A C 1
ATOM 2294 O O . LYS A 1 292 ? 9.350 23.317 -21.158 1.00 44.62 292 LYS A O 1
ATOM 2299 N N . TYR A 1 293 ? 7.584 22.045 -20.635 1.00 41.62 293 TYR A N 1
ATOM 2300 C CA . TYR A 1 293 ? 6.702 23.158 -20.281 1.00 41.62 293 TYR A CA 1
ATOM 2301 C C . TYR A 1 293 ? 6.189 23.259 -18.842 1.00 41.62 293 TYR A C 1
ATOM 2303 O O . TYR A 1 293 ? 5.722 24.342 -18.534 1.00 41.62 293 TYR A O 1
ATOM 2311 N N . GLU A 1 294 ? 6.312 22.258 -17.961 1.00 44.09 294 GLU A N 1
ATOM 2312 C CA . GLU A 1 294 ? 6.077 22.432 -16.505 1.00 44.09 294 GLU A CA 1
ATOM 2313 C C . GLU A 1 294 ? 6.281 21.097 -15.758 1.00 44.09 294 GLU A C 1
ATOM 2315 O O . GLU A 1 294 ? 5.392 20.246 -15.762 1.00 44.09 294 GLU A O 1
ATOM 2320 N N . PRO A 1 295 ? 7.453 20.846 -15.149 1.00 49.16 295 PRO A N 1
ATOM 2321 C CA . PRO A 1 295 ? 7.655 19.655 -14.334 1.00 49.16 295 PRO A CA 1
ATOM 2322 C C . PRO A 1 295 ? 7.088 19.850 -12.922 1.00 49.16 295 PRO A C 1
ATOM 2324 O O . PRO A 1 295 ? 7.460 20.786 -12.217 1.00 49.16 295 PRO A O 1
ATOM 2327 N N . SER A 1 296 ? 6.262 18.910 -12.461 1.00 52.88 296 SER A N 1
ATOM 2328 C CA . SER A 1 296 ? 6.111 18.666 -11.024 1.00 52.88 296 SER A CA 1
ATOM 2329 C C . SER A 1 296 ? 7.290 17.794 -10.589 1.00 52.88 296 SER A C 1
ATOM 2331 O O . SER A 1 296 ? 7.380 16.628 -10.985 1.00 52.88 296 SER A O 1
ATOM 2333 N N . SER A 1 297 ? 8.230 18.369 -9.838 1.00 57.03 297 SER A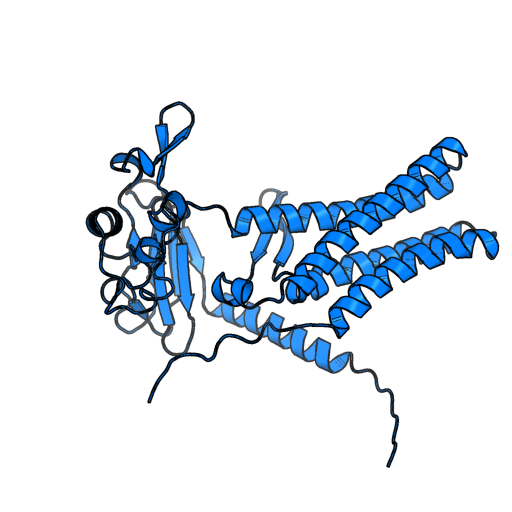 N 1
ATOM 2334 C CA . SER A 1 297 ? 9.441 17.680 -9.380 1.00 57.03 297 SER A CA 1
ATOM 2335 C C . SER A 1 297 ? 9.406 17.426 -7.878 1.00 57.03 297 SER A C 1
ATOM 2337 O O . SER A 1 297 ? 9.178 18.348 -7.097 1.00 57.03 297 SER A O 1
ATOM 2339 N N . MET A 1 298 ? 9.683 16.190 -7.476 1.00 52.75 298 MET A N 1
ATOM 2340 C CA . MET A 1 298 ? 9.888 15.799 -6.086 1.00 52.75 298 MET A CA 1
ATOM 2341 C C . MET A 1 298 ? 11.386 15.600 -5.838 1.00 52.75 298 MET A C 1
ATOM 2343 O O . MET A 1 298 ? 12.064 14.934 -6.621 1.00 52.75 298 MET A O 1
ATOM 2347 N N . HIS A 1 299 ? 11.892 16.185 -4.754 1.00 57.50 299 HIS A N 1
ATOM 2348 C CA . HIS A 1 299 ? 13.268 16.004 -4.300 1.00 57.50 299 HIS A CA 1
ATOM 2349 C C . HIS A 1 299 ? 13.307 14.961 -3.188 1.00 57.50 299 HIS A C 1
ATOM 2351 O O . HIS A 1 299 ? 12.591 15.092 -2.197 1.00 57.50 299 HIS A O 1
ATOM 2357 N N . ILE A 1 300 ? 14.157 13.953 -3.350 1.00 58.84 300 ILE A N 1
ATOM 2358 C CA . ILE A 1 300 ? 14.464 12.973 -2.313 1.00 58.84 300 ILE A CA 1
ATOM 2359 C C . ILE A 1 300 ? 15.921 13.194 -1.926 1.00 58.84 300 ILE A C 1
ATOM 2361 O O . ILE A 1 300 ? 16.812 12.940 -2.737 1.00 58.84 300 ILE A O 1
ATOM 2365 N N . SER A 1 301 ? 16.158 13.695 -0.712 1.00 52.78 301 SER A N 1
ATOM 2366 C CA . SER A 1 301 ? 17.514 13.765 -0.163 1.00 52.78 301 SER A CA 1
ATOM 2367 C C . SER A 1 301 ? 17.854 12.494 0.608 1.00 52.78 301 SER A C 1
ATOM 2369 O O . SER A 1 301 ? 17.006 11.953 1.327 1.00 52.78 301 SER A O 1
ATOM 2371 N N . GLN A 1 302 ? 19.108 12.046 0.524 1.00 52.53 302 GLN A N 1
ATOM 2372 C CA . GLN A 1 302 ? 19.580 10.911 1.329 1.00 52.53 302 GLN A CA 1
ATOM 2373 C C . GLN A 1 302 ? 19.423 11.200 2.836 1.00 52.53 302 GLN A C 1
ATOM 2375 O O . GLN A 1 302 ? 19.063 10.321 3.617 1.00 52.53 302 GLN A O 1
ATOM 2380 N N . GLN A 1 303 ? 19.569 12.471 3.232 1.00 48.12 303 GLN A N 1
ATOM 2381 C CA . GLN A 1 303 ? 19.354 12.942 4.603 1.00 48.12 303 GLN A CA 1
ATOM 2382 C C . GLN A 1 303 ? 17.916 12.715 5.111 1.00 48.12 303 GLN A C 1
ATOM 2384 O O . GLN A 1 303 ? 17.733 12.414 6.289 1.00 48.12 303 GLN A O 1
ATOM 2389 N N . GLN A 1 304 ? 16.894 12.813 4.250 1.00 41.09 304 GLN A N 1
ATOM 2390 C CA . GLN A 1 304 ? 15.502 12.515 4.622 1.00 41.09 304 GLN A CA 1
ATOM 2391 C C . GLN A 1 304 ? 15.256 11.012 4.813 1.00 41.09 304 GLN A C 1
ATOM 2393 O O . GLN A 1 304 ? 14.504 10.632 5.710 1.00 41.09 304 GLN A O 1
ATOM 2398 N N . VAL A 1 305 ? 15.908 10.154 4.023 1.00 46.66 305 VAL A N 1
ATOM 2399 C CA . VAL A 1 305 ? 15.790 8.692 4.164 1.00 46.66 305 VAL A CA 1
ATOM 2400 C C . VAL A 1 305 ? 16.535 8.192 5.400 1.00 46.66 305 VAL A C 1
ATOM 2402 O O . VAL A 1 305 ? 16.010 7.355 6.135 1.00 46.66 305 VAL A O 1
ATOM 2405 N N . ASP A 1 306 ? 17.715 8.742 5.688 1.00 38.78 306 ASP A N 1
ATOM 2406 C CA . ASP A 1 306 ? 18.443 8.426 6.918 1.00 38.78 306 ASP A CA 1
ATOM 2407 C C . ASP A 1 306 ? 17.681 8.908 8.161 1.00 38.78 306 ASP A C 1
ATOM 2409 O O . ASP A 1 306 ? 17.646 8.191 9.154 1.00 38.78 306 ASP A O 1
ATOM 2413 N N . LEU A 1 307 ? 16.969 10.040 8.103 1.00 31.92 307 LEU A N 1
ATOM 2414 C CA . LEU A 1 307 ? 16.040 10.458 9.164 1.00 31.92 307 LEU A CA 1
ATOM 2415 C C . LEU A 1 307 ? 14.860 9.486 9.340 1.00 31.92 307 LEU A C 1
ATOM 2417 O O . LEU A 1 307 ? 14.449 9.232 10.471 1.00 31.92 307 LEU A O 1
ATOM 2421 N N . GLN A 1 308 ? 14.336 8.901 8.258 1.00 37.97 308 GLN A N 1
ATOM 2422 C CA . GLN A 1 308 ? 13.305 7.855 8.322 1.00 37.97 308 GLN A CA 1
ATOM 2423 C C . GLN A 1 308 ? 13.855 6.576 8.981 1.00 37.97 308 GLN A C 1
ATOM 2425 O O . GLN A 1 308 ? 13.225 6.033 9.886 1.00 37.97 308 GLN A O 1
ATOM 2430 N N . ARG A 1 309 ? 15.073 6.152 8.610 1.00 34.78 309 ARG A N 1
ATOM 2431 C CA . ARG A 1 309 ? 15.803 5.039 9.246 1.00 34.78 309 ARG A CA 1
ATOM 2432 C C . ARG A 1 309 ? 16.148 5.313 10.707 1.00 34.78 309 ARG A C 1
ATOM 2434 O O . ARG A 1 309 ? 16.090 4.390 11.509 1.00 34.78 309 ARG A O 1
ATOM 2441 N N . ILE A 1 310 ? 16.486 6.552 11.061 1.00 34.38 310 ILE A N 1
ATOM 2442 C CA . ILE A 1 310 ? 16.713 6.988 12.444 1.00 34.38 310 ILE A CA 1
ATOM 2443 C C . ILE A 1 310 ? 15.397 6.959 13.220 1.00 34.38 310 ILE A C 1
ATOM 2445 O O . ILE A 1 310 ? 15.394 6.487 14.346 1.00 34.38 310 ILE A O 1
ATOM 2449 N N . ASN A 1 311 ? 14.272 7.375 12.635 1.00 34.34 311 ASN A N 1
ATOM 2450 C CA . ASN A 1 311 ? 12.959 7.243 13.271 1.00 34.34 311 ASN A CA 1
ATOM 2451 C C . ASN A 1 311 ? 12.564 5.771 13.465 1.00 34.34 311 ASN A C 1
ATOM 2453 O O . ASN A 1 311 ? 12.040 5.423 14.517 1.00 34.34 311 ASN A O 1
ATOM 24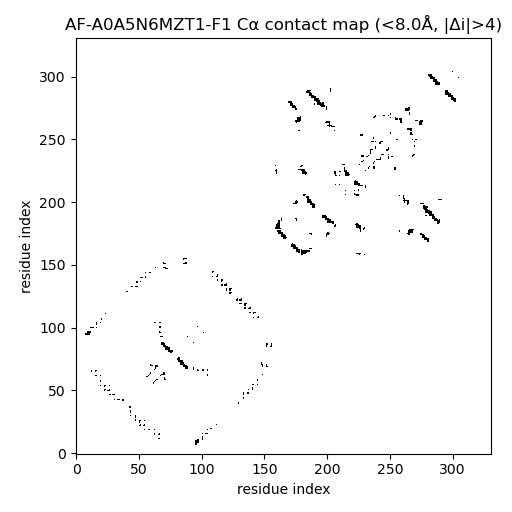57 N N . ASP A 1 312 ? 12.854 4.894 12.502 1.00 40.50 312 ASP A N 1
ATOM 2458 C CA . ASP A 1 312 ? 12.634 3.448 12.635 1.00 40.50 312 ASP A CA 1
ATOM 2459 C C . ASP A 1 312 ? 13.615 2.786 13.619 1.00 40.50 312 ASP A C 1
ATOM 2461 O O . ASP A 1 312 ? 13.254 1.821 14.294 1.00 40.50 312 ASP A O 1
ATOM 2465 N N . TRP A 1 313 ? 14.834 3.317 13.752 1.00 34.09 313 TRP A N 1
ATOM 2466 C CA . TRP A 1 313 ? 15.803 2.918 14.774 1.00 34.09 313 TRP A CA 1
ATOM 2467 C C . TRP A 1 313 ? 15.363 3.380 16.165 1.00 34.09 313 TRP A C 1
ATOM 2469 O O . TRP A 1 313 ? 15.324 2.562 17.070 1.00 34.09 313 TRP A O 1
ATOM 2479 N N . ILE A 1 314 ? 14.917 4.630 16.322 1.00 33.53 314 ILE A N 1
ATOM 2480 C CA . ILE A 1 314 ? 14.335 5.164 17.562 1.00 33.53 314 ILE A CA 1
ATOM 2481 C C . ILE A 1 314 ? 13.082 4.372 17.945 1.00 33.53 314 ILE A C 1
ATOM 2483 O O . ILE A 1 314 ? 12.894 4.072 19.115 1.00 33.53 314 ILE A O 1
ATOM 2487 N N . LEU A 1 315 ? 12.235 3.982 16.987 1.00 36.66 315 LEU A N 1
ATOM 2488 C CA . LEU A 1 315 ? 11.075 3.128 17.257 1.00 36.66 315 LEU A CA 1
ATOM 2489 C C . LEU A 1 315 ? 11.477 1.705 17.665 1.00 36.66 315 LEU A C 1
ATOM 2491 O O . LEU A 1 315 ? 10.812 1.136 18.522 1.00 36.66 315 LEU A O 1
ATOM 2495 N N . LYS A 1 316 ? 12.561 1.147 17.109 1.00 39.81 316 LYS A N 1
ATOM 2496 C CA . LYS A 1 316 ? 13.149 -0.124 17.572 1.00 39.81 316 LYS A CA 1
ATOM 2497 C C . LYS A 1 316 ? 13.783 -0.014 18.958 1.00 39.81 316 LYS A C 1
ATOM 2499 O O . LYS A 1 316 ? 13.663 -0.949 19.739 1.00 39.81 316 LYS A O 1
ATOM 2504 N N . GLU A 1 317 ? 14.426 1.106 19.264 1.00 35.97 317 GLU A N 1
ATOM 2505 C CA . GLU A 1 317 ? 15.047 1.361 20.565 1.00 35.97 317 GLU A CA 1
ATOM 2506 C C . GLU A 1 317 ? 13.975 1.611 21.641 1.00 35.97 317 GLU A C 1
ATOM 2508 O O . GLU A 1 317 ? 14.085 1.103 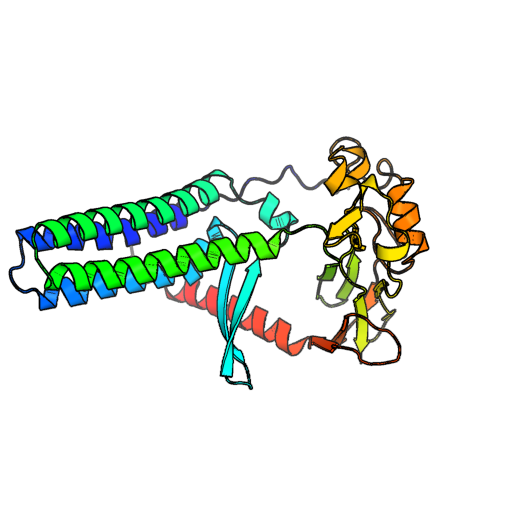22.750 1.00 35.97 317 GLU A O 1
ATOM 2513 N N . LEU A 1 318 ? 12.868 2.276 21.284 1.00 33.12 318 LEU A N 1
ATOM 2514 C CA . LEU A 1 318 ? 11.680 2.428 22.133 1.00 33.12 318 LEU A CA 1
ATOM 2515 C C . LEU A 1 318 ? 10.944 1.095 22.359 1.00 33.12 318 LEU A C 1
ATOM 2517 O O . LEU A 1 318 ? 10.398 0.887 23.439 1.00 33.12 318 LEU A O 1
ATOM 2521 N N . ASP A 1 319 ? 10.950 0.178 21.383 1.00 40.88 319 ASP A N 1
ATOM 2522 C CA . ASP A 1 319 ? 10.456 -1.202 21.558 1.00 40.88 319 ASP A CA 1
ATOM 2523 C C . ASP A 1 319 ? 11.357 -1.996 22.528 1.00 40.88 319 ASP A C 1
ATOM 2525 O O . ASP A 1 319 ? 10.888 -2.885 23.236 1.00 40.88 319 ASP A O 1
ATOM 2529 N N . HIS A 1 320 ? 12.642 -1.629 22.615 1.00 34.34 320 HIS A N 1
ATOM 2530 C CA . HIS A 1 320 ? 13.611 -2.198 23.553 1.00 34.34 320 HIS A CA 1
ATOM 2531 C C . HIS A 1 320 ? 13.543 -1.559 24.958 1.00 34.34 320 HIS A C 1
ATOM 2533 O O . HIS A 1 320 ? 13.845 -2.230 25.945 1.00 34.34 320 HIS A O 1
ATOM 2539 N N . GLU A 1 321 ? 13.114 -0.294 25.069 1.00 30.88 321 GLU A N 1
ATOM 2540 C CA . GLU A 1 321 ? 12.876 0.415 26.341 1.00 30.88 321 GLU A CA 1
ATOM 2541 C C . GLU A 1 321 ? 11.519 0.080 26.992 1.00 30.88 321 GLU A C 1
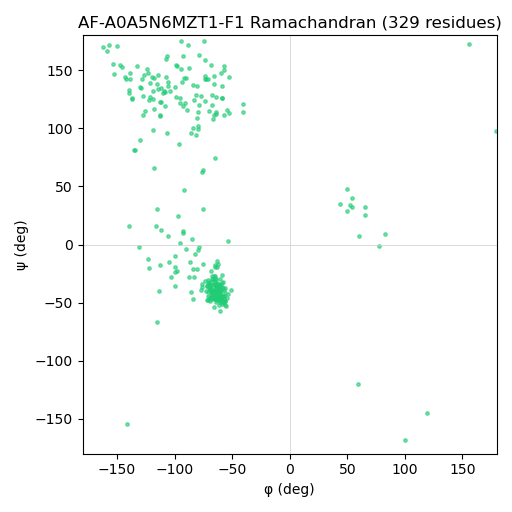ATOM 2543 O O . GLU A 1 321 ? 11.370 0.239 28.205 1.00 30.88 321 GLU A O 1
ATOM 2548 N N . PHE A 1 322 ? 10.538 -0.427 26.232 1.00 27.53 322 PHE A N 1
ATOM 2549 C CA . PHE A 1 322 ? 9.255 -0.908 26.772 1.00 27.53 322 PHE A CA 1
ATOM 2550 C C . PHE A 1 322 ? 9.275 -2.360 27.278 1.00 27.53 322 PHE A C 1
ATOM 2552 O O . PHE A 1 322 ? 8.247 -2.844 27.763 1.00 27.53 322 PHE A O 1
ATOM 2559 N N . ASP A 1 323 ? 10.437 -3.022 27.284 1.00 32.94 323 ASP A N 1
ATOM 2560 C CA . ASP A 1 323 ? 10.668 -4.245 28.063 1.00 32.94 323 ASP A CA 1
ATOM 2561 C C . ASP A 1 323 ? 10.840 -3.869 29.552 1.00 32.94 323 ASP A C 1
ATOM 2563 O O . ASP A 1 323 ? 11.902 -3.977 30.171 1.00 32.94 323 ASP A O 1
ATOM 2567 N N . VAL A 1 324 ? 9.764 -3.327 30.137 1.00 27.50 324 VAL A N 1
ATOM 2568 C CA . VAL A 1 324 ? 9.662 -3.081 31.574 1.00 27.50 324 VAL A CA 1
ATOM 2569 C C . VAL A 1 324 ? 9.710 -4.440 32.257 1.00 27.50 324 VAL A C 1
ATOM 2571 O O . VAL A 1 324 ? 8.795 -5.254 32.120 1.00 27.50 324 VAL A O 1
ATOM 2574 N N . GLY A 1 325 ? 10.808 -4.656 32.980 1.00 31.92 325 GLY A N 1
ATOM 2575 C CA . GLY A 1 325 ? 11.149 -5.900 33.648 1.00 31.92 325 GLY A CA 1
ATOM 2576 C C . GLY A 1 325 ? 9.967 -6.599 34.318 1.00 31.92 325 GLY A C 1
ATOM 2577 O O . GLY A 1 325 ? 9.374 -6.102 35.275 1.00 31.92 325 GLY A O 1
ATOM 2578 N N . PHE A 1 326 ? 9.723 -7.826 33.872 1.00 22.70 326 PHE A N 1
ATOM 2579 C CA . PHE A 1 326 ? 9.293 -8.894 34.758 1.00 22.70 326 PHE A CA 1
ATOM 2580 C C . PHE A 1 326 ? 10.474 -9.840 34.951 1.00 22.70 326 PHE A C 1
ATOM 2582 O O . PHE A 1 326 ? 10.741 -10.730 34.146 1.00 22.70 326 PHE A O 1
ATOM 2589 N N . ASP A 1 327 ? 11.190 -9.609 36.048 1.00 27.30 327 ASP A N 1
ATOM 2590 C CA . ASP A 1 327 ? 12.073 -10.592 36.653 1.00 27.30 327 ASP A CA 1
ATOM 2591 C C . ASP A 1 327 ? 11.248 -11.847 36.971 1.00 27.30 327 ASP A C 1
ATOM 2593 O O . ASP A 1 327 ? 10.359 -11.833 37.823 1.00 27.30 327 ASP A O 1
ATOM 2597 N N . THR A 1 328 ? 11.516 -12.932 36.251 1.00 24.08 328 THR A N 1
ATOM 2598 C CA . THR A 1 328 ? 11.255 -14.281 36.749 1.00 24.08 328 THR A CA 1
ATOM 2599 C C . THR A 1 328 ? 12.472 -15.140 36.457 1.00 24.08 328 THR A C 1
ATOM 2601 O O . THR A 1 328 ? 12.534 -15.908 35.502 1.00 24.08 328 THR A O 1
ATOM 2604 N N . SER A 1 329 ? 13.460 -15.004 37.337 1.00 24.98 329 SER A N 1
ATOM 2605 C CA . SER A 1 329 ? 14.351 -16.098 37.704 1.00 24.98 329 SER A CA 1
ATOM 2606 C C . SER A 1 329 ? 13.566 -17.411 37.841 1.00 24.98 329 SER A C 1
ATOM 2608 O O . SER A 1 329 ? 12.751 -17.565 38.750 1.00 24.98 329 SER A O 1
ATOM 2610 N N . PHE A 1 330 ? 13.832 -18.369 36.957 1.00 25.00 330 PHE A N 1
ATOM 2611 C CA . PHE A 1 330 ? 13.699 -19.788 37.257 1.00 25.00 330 PHE A CA 1
ATOM 2612 C C . PHE A 1 330 ? 14.919 -20.510 36.679 1.00 25.00 330 PHE A C 1
ATOM 2614 O O . PHE A 1 330 ? 15.267 -20.329 35.516 1.00 25.00 330 PHE A O 1
ATOM 2621 N N . LYS A 1 331 ? 15.577 -21.233 37.589 1.00 29.67 331 LYS A N 1
ATOM 2622 C CA . LYS A 1 331 ? 16.818 -22.006 37.452 1.00 29.67 331 LYS A CA 1
ATOM 2623 C C . LYS A 1 331 ? 16.958 -22.828 36.179 1.00 29.67 331 LYS A C 1
ATOM 2625 O O . LYS A 1 331 ? 15.949 -23.439 35.763 1.00 29.67 331 LYS A O 1
#

Secondary structure (DSSP, 8-state):
----------B--HHHHHHHHHHHHHHHHHHHHHHHH---HHHHHHHHHHHHHHHHHHIIIIIHHHHH-EEEEEEE-TTS-EEEEEEE--HHHHHTB-HHHHHHHHHHHHHHHHHHHHHHHHHHHTT-HHHHHHHHHHHHHHHHHHHHHHHHHHHTS-SS--EEEEE-SSSEEEEEE-TT-BSS-EEEEEES-BSS-PPEEE-S-GGGS--GGGEEEETTEEEEE--HHHHH--TTTTT-GGG-STTTS---HHHHHHHHH-TBSBSSTT--SSS-EEEBS-EEEEEES-STT--EEEEE-HHHHHHHHHHHHHHHHHHHHT---------

Sequence (331 aa):
MDLNPPPGENYANPRICFFHVLFKAGALAFYILSALFFDSFVIIFVVTVLLSALDFWVVKNVSGRILVGLRWWNEIDDNGESVWKFECLDQEALARMNKKDSWLFWWTLYLTAVVWIFFGIFSLIRFQADYLLVVGVCLTLSIANIVGFTKCRKASGETPSTLAEFTLTTSDFYDVSLVDGFNLPMSVRPVNGHGNCSVAGCISDLRQNCPSELSVKTGGRTVACRSACDVFNTDEYCCRGVYGNPVTCQPTYYSKKFKNACPTSYSYAYDDPTSIFTCSGADYVITFCGSKYEPSSMHISQQQVDLQRINDWILKELDHEFDVGFDTSFK

Solvent-accessible surface area (backbone atoms only — not comparable to full-atom values): 18013 Å² total; per-residue (Å²): 132,86,84,70,76,71,86,72,72,57,61,75,60,66,70,56,56,49,51,60,50,46,38,51,50,48,26,53,49,49,55,61,50,36,73,77,76,52,90,54,62,68,58,53,43,55,52,34,51,51,35,40,51,50,32,45,48,43,42,52,69,46,43,27,43,73,40,64,32,34,36,61,52,78,45,68,48,99,85,69,48,82,43,80,47,65,48,63,57,54,70,70,62,53,69,37,48,30,67,64,48,33,50,49,53,55,50,51,57,52,51,53,40,51,51,36,51,52,52,35,53,52,25,58,78,68,68,38,65,72,59,34,51,50,34,49,55,49,36,49,50,45,48,51,51,53,52,42,53,52,49,34,58,51,71,71,66,58,71,39,34,54,41,78,49,75,49,86,60,86,61,22,40,38,31,18,35,31,49,49,5,36,43,62,26,35,33,41,36,56,42,89,46,50,78,73,47,54,70,21,20,28,67,49,68,58,43,83,74,41,54,76,91,33,41,40,68,54,97,91,39,53,60,22,20,43,20,62,25,79,71,67,67,39,44,66,65,57,35,34,79,88,17,61,43,66,89,60,29,66,89,46,78,64,31,48,54,46,27,73,61,16,65,29,18,21,31,38,96,64,48,72,74,65,15,64,39,41,29,25,80,40,32,37,38,40,28,40,54,62,51,102,82,68,64,57,70,48,78,47,50,57,70,59,53,51,50,50,51,47,52,53,46,52,52,52,50,50,61,61,66,65,66,70,82,79,88,72,91,73,137